Protein AF-0000000070043597 (afdb_homodimer)

pLDDT: mean 86.68, std 11.6, range [52.0, 98.06]

InterPro domains:
  IPR029060 PIN-like domain superfamily [SSF88723] (3-121)
  IPR041120 VapC9 PIN-like domain [PF18477] (4-112)

Secondary structure (DSSP, 8-state):
-EEEEE-HHHHHHHHHS--TTGGG---B---EEEEEEHHHHHHHHHHTT-TTTHHHHHHHHHHTTTSEEE---SS-HHHHHHHHHHHS--EEE---HHHHHHHHHTT-EEEEEETTEEEEE-/-EEEEE-HHHHHHHHHS--TTGGG---B---EEEEEEHHHHHHHHHHTT-TTTHHHHHHHHHHTTTSEEE---SS-HHHHHHHHHHHS--EEE---HHHHHHHHHTT-EEEEEETTEEEEE-

Radius of gyration: 20.51 Å; Cα contacts (8 Å, |Δi|>4): 438; chains: 2; bounding box: 33×65×44 Å

Solvent-accessible surface area (backbone atoms only — not comparable to full-atom values): 12866 Å² total; per-residue (Å²): 107,47,64,26,42,38,37,59,67,35,44,40,47,63,51,73,45,78,52,79,34,72,90,58,54,54,29,39,42,32,56,68,40,69,26,37,30,45,27,34,53,52,48,44,59,60,42,43,73,37,79,92,39,24,66,57,37,52,46,22,52,64,65,48,63,82,44,52,71,40,93,44,66,70,86,49,52,70,60,44,48,50,54,51,38,68,77,35,60,44,36,35,28,44,76,49,66,70,58,46,52,54,39,47,74,55,68,22,43,33,27,35,76,55,94,49,21,70,36,36,52,84,109,46,63,28,43,37,38,57,69,35,44,39,47,62,51,71,44,79,53,78,34,72,89,58,54,54,30,39,44,31,55,68,39,68,28,37,33,44,28,34,53,52,48,44,58,59,43,43,72,37,78,94,40,22,66,55,36,52,45,22,53,62,66,48,63,83,44,52,70,39,93,45,66,69,90,49,53,70,60,45,51,49,55,51,38,68,78,36,60,44,36,36,28,45,76,48,66,70,60,46,52,54,39,47,72,55,69,21,43,36,28,34,76,54,94,48,21,69,35,35,53,86

Sequence (244 aa):
MVEVLCDTNFLIHLATRRIKNINNLDVEIGPITFVVPQVVKNELSKLANNPEKKQDVQSTLNYIKNFKTIPILGTFADKELLDYVSSNRVIVATMDKELKKQIKENGSSVMSFSNDKIVLESMVEVLCDTNFLIHLATRRIKNINNLDVEIGPITFVVPQVVKNELSKLANNPEKKQDVQSTLNYIKNFKTIPILGTFADKELLDYVSSNRVIVATMDKELKKQIKENGSSVMSFSNDKIVLES

Nearest PDB structures (foldseek):
  7mqa-assembly1_SL  TM=8.504E-01  e=4.702E-04  Homo sapiens
  5oql-assembly1_P  TM=7.830E-01  e=1.766E-04  Thermochaetoides thermophila DSM 1495
  7mq9-assembly1_SL  TM=8.440E-01  e=4.617E-03  Homo sapiens
  6zqg-assembly1_UX  TM=7.939E-01  e=1.596E-02  Saccharomyces cerevisiae S288C
  6zqe-assembly1_UX  TM=7.587E-01  e=1.312E-02  Saccharomyces cerevisiae S288C

Foldseek 3Di:
DADDDDDDVRVVCVVPDDDPCPVPPPPDDPDDADAAEPLRVVVLVVCCPPPVCVVVSVVVCVVCVPHHYDDQDDNDPLVSVLVVLLVDAEEAEDPDPVSQVSSVVSVHWYWYDDPNDIDIDD/DADDDDDDVRVVCVVPDDDPCPVPPPPDDPDDADAAEPLRVVVLVVCCPPPVCVVVSVVVCVVCVPHHYDDQDDNDPLVSVLVVLLVDAEEAEDPDPVSQVSSVVSVHWYWYDDPNDIDIDD

Organism: NCBI:txid859350

Structure (mmCIF, N/CA/C/O backbone):
data_AF-0000000070043597-model_v1
#
loop_
_entity.id
_entity.type
_entity.pdbx_description
1 polymer 'VapC9 PIN-like domain-containing protein'
#
loop_
_atom_site.group_PDB
_atom_site.id
_atom_site.type_symbol
_atom_site.label_atom_id
_atom_site.label_alt_id
_atom_site.label_comp_id
_atom_site.label_asym_id
_atom_site.label_entity_id
_atom_site.label_seq_id
_atom_site.pdbx_PDB_ins_code
_atom_site.Cartn_x
_atom_site.Cartn_y
_atom_site.Cartn_z
_atom_site.occupancy
_atom_site.B_iso_or_equiv
_atom_site.auth_seq_id
_atom_site.auth_comp_id
_atom_site.auth_asym_id
_atom_site.auth_a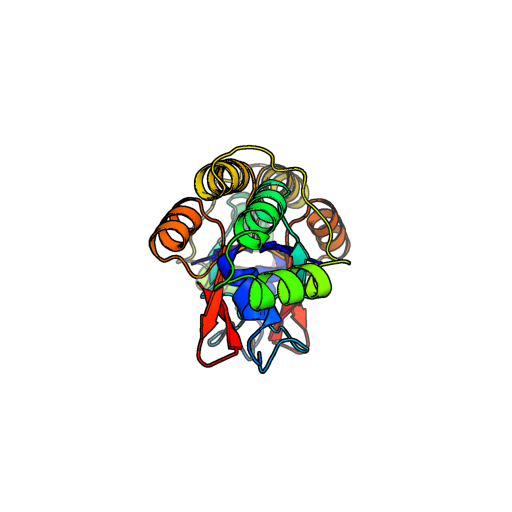tom_id
_atom_site.pdbx_PDB_model_num
ATOM 1 N N . MET A 1 1 ? 6.977 6.148 -6.258 1 56.88 1 MET A N 1
ATOM 2 C CA . MET A 1 1 ? 6.684 6.695 -4.938 1 56.88 1 MET A CA 1
ATOM 3 C C . MET A 1 1 ? 5.18 6.73 -4.684 1 56.88 1 MET A C 1
ATOM 5 O O . MET A 1 1 ? 4.398 6.98 -5.602 1 56.88 1 MET A O 1
ATOM 9 N N . VAL A 1 2 ? 4.746 6.23 -3.488 1 67.25 2 VAL A N 1
ATOM 10 C CA . VAL A 1 2 ? 3.334 6.195 -3.129 1 67.25 2 VAL A CA 1
ATOM 11 C C . VAL A 1 2 ? 2.963 7.465 -2.369 1 67.25 2 VAL A C 1
ATOM 13 O O . VAL A 1 2 ? 3.668 7.871 -1.443 1 67.25 2 VAL A O 1
ATOM 16 N N . GLU A 1 3 ? 1.93 8.188 -2.881 1 79.81 3 GLU A N 1
ATOM 17 C CA . GLU A 1 3 ? 1.456 9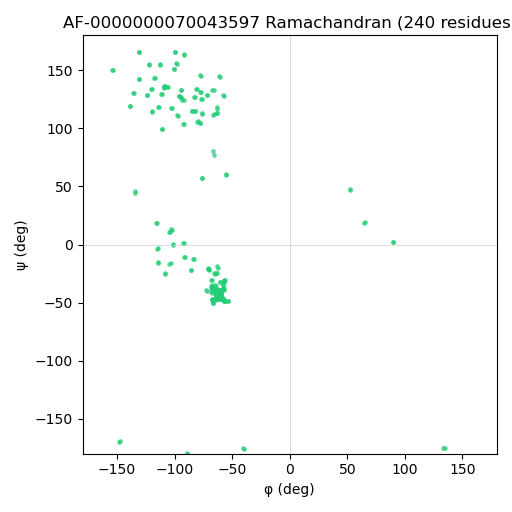.414 -2.236 1 79.81 3 GLU A CA 1
ATOM 18 C C . GLU A 1 3 ? 0.509 9.094 -1.082 1 79.81 3 GLU A C 1
ATOM 20 O O . GLU A 1 3 ? -0.371 8.242 -1.21 1 79.81 3 GLU A O 1
ATOM 25 N N . VAL A 1 4 ? 0.763 9.758 0.008 1 88.06 4 VAL A N 1
ATOM 26 C CA . VAL A 1 4 ? -0.067 9.609 1.198 1 88.06 4 VAL A CA 1
ATOM 27 C C . VAL A 1 4 ? -0.81 10.914 1.48 1 88.06 4 VAL A C 1
ATOM 29 O O . VAL A 1 4 ? -0.187 11.945 1.732 1 88.06 4 VAL A O 1
ATOM 32 N N . LEU A 1 5 ? -2.162 10.859 1.443 1 93.94 5 LEU A N 1
ATOM 33 C CA . LEU A 1 5 ? -2.973 12.039 1.743 1 93.94 5 LEU A CA 1
ATOM 34 C C . LEU A 1 5 ? -3.025 12.289 3.246 1 93.94 5 LEU A C 1
ATOM 36 O O . LEU A 1 5 ? -3.443 11.422 4.012 1 93.94 5 LEU A O 1
ATOM 40 N N . CYS A 1 6 ? -2.654 13.469 3.59 1 96.31 6 CYS A N 1
ATOM 41 C CA . CYS A 1 6 ? -2.547 13.766 5.016 1 96.31 6 CYS A CA 1
ATOM 42 C C . CYS A 1 6 ? -3.699 14.648 5.473 1 96.31 6 CYS A C 1
ATOM 44 O O . CYS A 1 6 ? -4.059 15.617 4.793 1 96.31 6 CYS A O 1
ATOM 46 N N . ASP A 1 7 ? -4.262 14.336 6.555 1 96.5 7 ASP A N 1
ATOM 47 C CA . ASP A 1 7 ? -5.227 15.266 7.129 1 96.5 7 ASP A CA 1
ATOM 48 C C . ASP A 1 7 ? -4.539 16.266 8.055 1 96.5 7 ASP A C 1
ATOM 50 O O . ASP A 1 7 ? -3.316 16.25 8.195 1 96.5 7 ASP A O 1
ATOM 54 N N . THR A 1 8 ? -5.371 17.141 8.609 1 96.5 8 THR A N 1
ATOM 55 C CA . THR A 1 8 ? -4.828 18.297 9.328 1 96.5 8 THR A CA 1
ATOM 56 C C . THR A 1 8 ? -4.09 17.844 10.586 1 96.5 8 THR A C 1
ATOM 58 O O . THR A 1 8 ? -2.906 18.141 10.758 1 96.5 8 THR A O 1
ATOM 61 N N . ASN A 1 9 ? -4.723 17.016 11.398 1 95.38 9 ASN A N 1
ATOM 62 C CA . ASN A 1 9 ? -4.148 16.625 12.68 1 95.38 9 ASN A CA 1
ATOM 63 C C . ASN A 1 9 ? -2.908 15.758 12.5 1 95.38 9 ASN A C 1
ATOM 65 O O . ASN A 1 9 ? -1.966 15.844 13.289 1 95.38 9 ASN A O 1
ATOM 69 N N . PHE A 1 10 ? -2.979 14.945 11.516 1 97.06 10 PHE A N 1
ATOM 70 C CA . PHE A 1 10 ? -1.803 14.141 11.211 1 97.06 10 PHE A CA 1
ATOM 71 C C . PHE A 1 10 ? -0.591 15.023 10.945 1 97.06 10 PHE A C 1
ATOM 73 O O . PHE A 1 10 ? 0.489 14.789 11.492 1 97.06 10 PHE A O 1
ATOM 80 N N . LEU A 1 11 ? -0.75 16.062 10.109 1 97.5 11 LEU A N 1
ATOM 81 C CA . LEU A 1 11 ? 0.339 16.969 9.742 1 97.5 11 LEU A CA 1
ATOM 82 C C . LEU A 1 11 ? 0.856 17.719 10.953 1 97.5 11 LEU A C 1
ATOM 84 O O . LEU A 1 11 ? 2.064 17.922 11.102 1 97.5 11 LEU A O 1
ATOM 88 N N . ILE A 1 12 ? -0.036 18.172 11.773 1 97.38 12 ILE A N 1
ATOM 89 C CA . ILE A 1 12 ? 0.365 18.891 12.984 1 97.38 12 ILE A CA 1
ATOM 90 C C . ILE A 1 12 ? 1.216 17.969 13.867 1 97.38 12 ILE A C 1
ATOM 92 O O . ILE A 1 12 ? 2.27 18.375 14.359 1 97.38 12 ILE A O 1
ATOM 96 N N . HIS A 1 13 ? 0.796 16.734 14.008 1 96.94 13 HIS A N 1
ATOM 97 C CA . HIS A 1 13 ? 1.547 15.758 14.797 1 96.94 13 HIS A CA 1
ATOM 98 C C . HIS A 1 13 ? 2.912 15.484 14.18 1 96.94 13 HIS A C 1
ATOM 100 O O . HIS A 1 13 ? 3.924 15.453 14.883 1 96.94 13 HIS A O 1
ATOM 106 N N . LEU A 1 14 ? 2.869 15.289 12.898 1 95 14 LEU A N 1
ATOM 107 C CA . LEU A 1 14 ? 4.09 15.023 12.148 1 95 14 LEU A CA 1
ATOM 108 C C . LEU A 1 14 ? 5.102 16.156 12.328 1 95 14 LEU A C 1
ATOM 110 O O . LEU A 1 14 ? 6.301 15.898 12.469 1 95 14 LEU A O 1
ATOM 114 N N . ALA A 1 15 ? 4.621 17.406 12.391 1 95.94 15 ALA A N 1
ATOM 115 C CA . ALA A 1 15 ? 5.477 18.578 12.414 1 95.94 15 ALA A CA 1
ATOM 116 C C . ALA A 1 15 ? 5.934 18.906 13.836 1 95.94 15 ALA A C 1
ATOM 118 O O . ALA A 1 15 ? 6.93 19.594 14.031 1 95.94 15 ALA A O 1
ATOM 119 N N . THR A 1 16 ? 5.191 18.422 14.812 1 96.31 16 THR A N 1
ATOM 120 C CA . THR A 1 16 ? 5.43 18.938 16.156 1 96.31 16 THR A CA 1
ATOM 121 C C . THR A 1 16 ? 5.961 17.844 17.062 1 96.31 16 THR A C 1
ATOM 123 O O . THR A 1 16 ? 6.457 18.125 18.156 1 96.31 16 THR A O 1
ATOM 126 N N . ARG A 1 17 ? 5.832 16.672 16.641 1 93.88 17 ARG A N 1
ATOM 127 C CA . ARG A 1 17 ? 6.281 15.562 17.484 1 93.88 17 ARG A CA 1
ATOM 128 C C . ARG A 1 17 ? 7.48 14.859 16.859 1 93.88 17 ARG A C 1
ATOM 130 O O . ARG A 1 17 ? 7.719 14.969 15.656 1 93.88 17 ARG A O 1
ATOM 137 N N . ARG A 1 18 ? 8.297 14.211 17.734 1 90.12 18 ARG A N 1
ATOM 138 C CA . ARG A 1 18 ? 9.414 13.398 17.281 1 90.12 18 ARG A CA 1
ATOM 139 C C . ARG A 1 18 ? 8.93 12.055 16.75 1 90.12 18 ARG A C 1
ATOM 141 O O . ARG A 1 18 ? 8.359 11.25 17.484 1 90.12 18 ARG A O 1
ATOM 148 N N . ILE A 1 19 ? 9.078 11.859 15.453 1 90.12 19 ILE A N 1
ATOM 149 C CA . ILE A 1 19 ? 8.703 10.609 14.805 1 90.12 19 ILE A CA 1
ATOM 150 C C . ILE A 1 19 ? 9.953 9.773 14.539 1 90.12 19 ILE A C 1
ATOM 152 O O . ILE A 1 19 ? 10.828 10.188 13.773 1 90.12 19 ILE A O 1
ATOM 156 N N . LYS A 1 20 ? 10.102 8.547 15.133 1 85.38 20 LYS A N 1
ATOM 157 C CA . LYS A 1 20 ? 11.305 7.723 15.203 1 85.38 20 LYS A CA 1
ATOM 158 C C . LYS A 1 20 ? 11.695 7.191 13.828 1 85.38 20 LYS A C 1
ATOM 160 O O . LYS A 1 20 ? 12.875 7.02 13.531 1 85.38 20 LYS A O 1
ATOM 165 N N . ASN A 1 21 ? 10.727 6.984 12.984 1 81.69 21 ASN A N 1
ATOM 166 C CA . ASN A 1 21 ? 11.047 6.312 11.727 1 81.69 21 ASN A CA 1
ATOM 167 C C . ASN A 1 21 ? 10.805 7.227 10.531 1 81.69 21 ASN A C 1
ATOM 169 O O . ASN A 1 21 ? 10.562 6.746 9.422 1 81.69 21 ASN A O 1
ATOM 173 N N . ILE A 1 22 ? 10.727 8.539 10.75 1 81.19 22 ILE A N 1
ATOM 174 C CA . ILE A 1 22 ? 10.406 9.5 9.695 1 81.19 22 ILE A CA 1
ATOM 175 C C . ILE A 1 22 ? 11.406 9.352 8.555 1 81.19 22 ILE A C 1
ATOM 177 O O . ILE A 1 22 ? 11.062 9.555 7.387 1 81.19 22 ILE A O 1
ATOM 181 N N . ASN A 1 23 ? 12.602 8.969 8.82 1 76.31 23 ASN A N 1
ATOM 182 C CA . ASN A 1 23 ? 13.641 8.883 7.805 1 76.31 23 ASN A CA 1
ATOM 183 C C . ASN A 1 23 ? 13.695 7.488 7.176 1 76.31 23 ASN A C 1
ATOM 185 O O . ASN A 1 23 ? 14.438 7.266 6.219 1 76.31 23 ASN A O 1
ATOM 189 N N . ASN A 1 24 ? 13.047 6.531 7.684 1 70.25 24 ASN A N 1
ATOM 190 C CA . ASN A 1 24 ? 13.016 5.156 7.191 1 70.25 24 ASN A CA 1
ATOM 191 C C . ASN A 1 24 ? 11.586 4.605 7.156 1 70.25 24 ASN A C 1
ATOM 193 O O . ASN A 1 24 ? 11.289 3.602 7.801 1 70.25 24 ASN A O 1
ATOM 197 N N . LEU A 1 25 ? 10.805 5.461 6.633 1 61.69 25 LEU A N 1
ATOM 198 C CA . LEU A 1 25 ? 9.391 5.098 6.637 1 61.69 25 LEU A CA 1
ATOM 199 C C . LEU A 1 25 ? 9.18 3.742 5.973 1 61.69 25 LEU A C 1
ATOM 201 O O . LEU A 1 25 ? 9.195 3.637 4.746 1 61.69 25 LEU A O 1
ATOM 205 N N . ASP A 1 26 ? 9.789 2.754 6.531 1 54.91 26 ASP A N 1
ATOM 206 C CA . ASP A 1 26 ? 9.367 1.414 6.133 1 54.91 26 ASP A CA 1
ATOM 207 C C . ASP A 1 26 ? 7.93 1.145 6.566 1 54.91 26 ASP A C 1
ATOM 209 O O . ASP A 1 26 ? 7.605 1.229 7.754 1 54.91 26 ASP A O 1
ATOM 213 N N . VAL A 1 27 ? 6.934 1.7 5.828 1 52.09 27 VAL A N 1
ATOM 214 C CA . VAL A 1 27 ? 5.543 1.461 6.203 1 52.09 27 VAL A CA 1
ATOM 215 C C . VAL A 1 27 ? 5.227 -0.028 6.082 1 52.09 27 VAL A C 1
ATOM 217 O O . VAL A 1 27 ? 5.703 -0.699 5.164 1 52.09 27 VAL A O 1
ATOM 220 N N . GLU A 1 28 ? 4.992 -0.613 7.168 1 53.38 28 GLU A N 1
ATOM 221 C CA . GLU A 1 28 ? 4.543 -2.002 7.191 1 53.38 28 GLU A CA 1
ATOM 222 C C . GLU A 1 28 ? 3.152 -2.141 6.574 1 53.38 28 GLU A C 1
ATOM 224 O O . GLU A 1 28 ? 2.289 -1.283 6.777 1 53.38 28 GLU A O 1
ATOM 229 N N . ILE A 1 29 ? 3.01 -2.74 5.492 1 55.56 29 ILE A N 1
ATOM 230 C CA . ILE A 1 29 ? 1.708 -3.107 4.945 1 55.56 29 ILE A CA 1
ATOM 231 C C . ILE A 1 29 ? 1.021 -4.105 5.879 1 55.56 29 ILE A C 1
ATOM 233 O O . ILE A 1 29 ? 1.687 -4.91 6.535 1 55.56 29 ILE A O 1
ATOM 237 N N . GLY A 1 30 ? -0.121 -3.658 6.371 1 57.5 30 GLY A N 1
ATOM 238 C CA . GLY A 1 30 ? -0.886 -4.637 7.125 1 57.5 30 GLY A CA 1
ATOM 239 C C . GLY A 1 30 ? -0.881 -6.016 6.488 1 57.5 30 GLY A C 1
ATOM 240 O O . GLY A 1 30 ? -0.079 -6.289 5.594 1 57.5 30 GLY A O 1
ATOM 241 N N . PRO A 1 31 ? -1.617 -6.965 7.023 1 63.25 31 PRO A N 1
ATOM 242 C CA . PRO A 1 31 ? -1.687 -8.328 6.484 1 63.25 31 PRO A CA 1
ATOM 243 C C . PRO A 1 31 ? -2.15 -8.359 5.031 1 63.25 31 PRO A C 1
ATOM 245 O O . PRO A 1 31 ? -3.043 -7.605 4.645 1 63.25 31 PRO A O 1
ATOM 248 N N . ILE A 1 32 ? -1.418 -9 4.277 1 73.75 32 ILE A N 1
ATOM 249 C CA . ILE A 1 32 ? -1.778 -9.156 2.871 1 73.75 32 ILE A CA 1
ATOM 250 C C . ILE A 1 32 ? -2.404 -10.531 2.646 1 73.75 32 ILE A C 1
ATOM 252 O O . ILE A 1 32 ? -2.186 -11.453 3.436 1 73.75 32 ILE A O 1
ATOM 256 N N . THR A 1 33 ? -3.277 -10.641 1.674 1 83.38 33 THR A N 1
ATOM 257 C CA . THR A 1 33 ? -3.781 -11.922 1.175 1 83.38 33 THR A CA 1
ATOM 258 C C . THR A 1 33 ? -3.533 -12.047 -0.325 1 83.38 33 THR A C 1
ATOM 260 O O . THR A 1 33 ? -3.822 -11.125 -1.089 1 83.38 33 THR A O 1
ATOM 263 N N . PHE A 1 34 ? -2.943 -13.164 -0.582 1 91.5 34 PHE A N 1
ATOM 264 C CA . PHE A 1 34 ? -2.762 -13.438 -2.002 1 91.5 34 PHE A CA 1
ATOM 265 C C . PHE A 1 34 ? -4.066 -13.914 -2.633 1 91.5 34 PHE A C 1
ATOM 267 O O . PHE A 1 34 ? -4.758 -14.766 -2.07 1 91.5 34 PHE A O 1
ATOM 274 N N . VAL A 1 35 ? -4.383 -13.273 -3.781 1 94.44 35 VAL A N 1
ATOM 275 C CA . VAL A 1 35 ? -5.566 -13.695 -4.523 1 94.44 35 VAL A CA 1
ATOM 276 C C . VAL A 1 35 ? -5.168 -14.086 -5.945 1 94.44 35 VAL A C 1
ATOM 278 O O . VAL A 1 35 ? -4.145 -13.625 -6.461 1 94.44 35 VAL A O 1
ATOM 281 N N . VAL A 1 36 ? -6.02 -14.961 -6.562 1 97.06 36 VAL A N 1
ATOM 282 C CA . VAL A 1 36 ? -5.656 -15.547 -7.852 1 97.06 36 VAL A CA 1
ATOM 283 C C . VAL A 1 36 ? -6.699 -15.164 -8.898 1 97.06 36 VAL A C 1
ATOM 285 O O . VAL A 1 36 ? -7.859 -15.578 -8.812 1 97.06 36 VAL A O 1
ATOM 288 N N . PRO A 1 37 ? -6.324 -14.367 -9.953 1 96 37 PRO A N 1
ATOM 289 C CA . PRO A 1 37 ? -7.246 -14.133 -11.062 1 96 37 PRO A CA 1
ATOM 290 C C . PRO A 1 37 ? -7.629 -15.422 -11.789 1 96 37 PRO A C 1
ATOM 292 O O . PRO A 1 37 ? -6.793 -16.312 -11.945 1 96 37 PRO A O 1
ATOM 295 N N . GLN A 1 38 ? -8.828 -15.539 -12.258 1 96.06 38 GLN A N 1
ATOM 296 C CA . GLN A 1 38 ? -9.289 -16.734 -12.969 1 96.06 38 GLN A CA 1
ATOM 297 C C . GLN A 1 38 ? -8.414 -17.016 -14.188 1 96.06 38 GLN A C 1
ATOM 299 O O . GLN A 1 38 ? -8.148 -18.172 -14.508 1 96.06 38 GLN A O 1
ATOM 304 N N . VAL A 1 39 ? -8 -16.016 -14.875 1 95.12 39 VAL A N 1
ATOM 305 C CA . VAL A 1 39 ? -7.172 -16.188 -16.062 1 95.12 39 VAL A CA 1
ATOM 306 C C . VAL A 1 39 ? -5.867 -16.875 -15.695 1 95.12 39 VAL A C 1
ATOM 308 O O . VAL A 1 39 ? -5.312 -17.641 -16.484 1 95.12 39 VAL A O 1
ATOM 311 N N . VAL A 1 40 ? -5.391 -16.609 -14.477 1 96.06 40 VAL A N 1
ATOM 312 C CA . VAL A 1 40 ? -4.152 -17.219 -14 1 96.06 40 VAL A CA 1
ATOM 313 C C . VAL A 1 40 ? -4.383 -18.703 -13.711 1 96.06 40 VAL A C 1
ATOM 315 O O . VAL A 1 40 ? -3.545 -19.531 -14.039 1 96.06 40 VAL A O 1
ATOM 318 N N . LYS A 1 41 ? -5.457 -19.062 -13.172 1 95.19 41 LYS A N 1
ATOM 319 C CA . LYS A 1 41 ? -5.809 -20.453 -12.953 1 95.19 41 LYS A CA 1
ATOM 320 C C . LYS A 1 41 ? -5.898 -21.219 -14.273 1 95.19 41 LYS A C 1
ATOM 322 O O . LYS A 1 41 ? -5.418 -22.359 -14.375 1 95.19 41 LYS A O 1
ATOM 327 N N . ASN A 1 42 ? -6.539 -20.547 -15.188 1 94.44 42 ASN A N 1
ATOM 328 C CA . ASN A 1 42 ? -6.645 -21.172 -16.5 1 94.44 42 ASN A CA 1
ATOM 329 C C . ASN A 1 42 ? -5.27 -21.438 -17.109 1 94.44 42 ASN A C 1
ATOM 331 O O . ASN A 1 42 ? -5.043 -22.484 -17.719 1 94.44 42 ASN A O 1
ATOM 335 N N . GLU A 1 43 ? -4.426 -20.484 -16.953 1 94.31 43 GLU A N 1
ATOM 336 C CA . GLU A 1 43 ? -3.064 -20.625 -17.453 1 94.31 43 GLU A CA 1
ATOM 337 C C . GLU A 1 43 ? -2.344 -21.797 -16.781 1 94.31 43 GLU A C 1
ATOM 339 O O . GLU A 1 43 ? -1.68 -22.578 -17.469 1 94.31 43 GLU A O 1
ATOM 344 N N . LEU A 1 44 ? -2.457 -21.891 -15.547 1 95.12 44 LEU A N 1
ATOM 345 C CA . LEU A 1 44 ? -1.835 -22.984 -14.805 1 95.12 44 LEU A CA 1
ATOM 346 C C . LEU A 1 44 ? -2.363 -24.344 -15.273 1 95.12 44 LEU A C 1
ATOM 348 O O . LEU A 1 44 ? -1.592 -25.281 -15.461 1 95.12 44 LEU A O 1
ATOM 352 N N . SER A 1 45 ? -3.645 -24.359 -15.508 1 93.62 45 SER A N 1
ATOM 353 C CA . SER A 1 45 ? -4.258 -25.609 -15.953 1 93.62 45 SER A CA 1
ATOM 354 C C . SER A 1 45 ? -3.709 -26.047 -17.312 1 93.62 45 SER A C 1
ATOM 356 O O . SER A 1 45 ? -3.48 -27.234 -17.547 1 93.62 45 SER A O 1
ATOM 358 N N . LYS A 1 46 ? -3.508 -25.062 -18.141 1 93.44 46 LYS A N 1
ATOM 359 C CA . LYS A 1 46 ? -2.939 -25.359 -19.453 1 93.44 46 LYS A CA 1
ATOM 360 C C . LYS A 1 46 ? -1.493 -25.844 -19.344 1 93.44 46 LYS A C 1
ATOM 362 O O . LYS A 1 46 ? -1.063 -26.734 -20.062 1 93.44 46 LYS A O 1
ATOM 367 N N . LEU A 1 47 ? -0.761 -25.25 -18.422 1 93.94 47 LEU A N 1
ATOM 368 C CA . LEU A 1 47 ? 0.649 -25.578 -18.234 1 93.94 47 LEU A CA 1
ATOM 369 C C . LEU A 1 47 ? 0.813 -26.969 -17.625 1 93.94 47 LEU A C 1
ATOM 371 O O . LEU A 1 47 ? 1.887 -27.562 -17.734 1 93.94 47 LEU A O 1
ATOM 375 N N . ALA A 1 48 ? -0.22 -27.406 -17.016 1 91.62 48 ALA A N 1
ATOM 376 C CA . ALA A 1 48 ? -0.181 -28.719 -16.375 1 91.62 48 ALA A CA 1
ATOM 377 C C . ALA A 1 48 ? 0.053 -29.812 -17.406 1 91.62 48 ALA A C 1
ATOM 379 O O . ALA A 1 48 ? 0.512 -30.906 -17.062 1 91.62 48 ALA A O 1
ATOM 380 N N . ASN A 1 49 ? -0.227 -29.484 -18.609 1 92.06 49 ASN A N 1
ATOM 381 C CA . ASN A 1 49 ? -0.066 -30.469 -19.688 1 92.06 49 ASN A CA 1
ATOM 382 C C . ASN A 1 49 ? 1.378 -30.531 -20.188 1 92.06 49 ASN A C 1
ATOM 384 O O . ASN A 1 49 ? 1.735 -31.406 -20.969 1 92.06 49 ASN A O 1
ATOM 388 N N . ASN A 1 50 ? 2.141 -29.594 -19.797 1 93 50 ASN A N 1
ATOM 389 C CA . ASN A 1 50 ? 3.566 -29.625 -20.094 1 93 50 ASN A CA 1
ATOM 390 C C . ASN A 1 50 ? 4.336 -30.484 -19.109 1 93 50 ASN A C 1
ATOM 392 O O . ASN A 1 50 ? 4.434 -30.141 -17.922 1 93 50 ASN A O 1
ATOM 396 N N . PRO A 1 51 ? 4.914 -31.562 -19.562 1 92.12 51 PRO A N 1
ATOM 397 C CA . PRO A 1 51 ? 5.594 -32.5 -18.672 1 92.12 51 PRO A CA 1
ATOM 398 C C . PRO A 1 51 ? 6.715 -31.844 -17.875 1 92.12 51 PRO A C 1
ATOM 400 O O . PRO A 1 51 ? 6.926 -32.188 -16.703 1 92.12 51 PRO A O 1
ATOM 403 N N . GLU A 1 52 ? 7.41 -30.875 -18.438 1 93.62 52 GLU A N 1
ATOM 404 C CA . GLU A 1 52 ? 8.547 -30.234 -17.781 1 93.62 52 GLU A CA 1
ATOM 405 C C . GLU A 1 52 ? 8.102 -29.359 -16.625 1 93.62 52 GLU A C 1
ATOM 407 O O . GLU A 1 52 ? 8.875 -29.094 -15.703 1 93.62 52 GLU A O 1
ATOM 412 N N . LYS A 1 53 ? 6.816 -29 -16.688 1 93.88 53 LYS A N 1
ATOM 413 C CA . LYS A 1 53 ? 6.324 -28.062 -15.688 1 93.88 53 LYS A CA 1
ATOM 414 C C . LYS A 1 53 ? 5.27 -28.719 -14.797 1 93.88 53 LYS A C 1
ATOM 416 O O . LYS A 1 53 ? 4.789 -28.109 -13.844 1 93.88 53 LYS A O 1
ATOM 421 N N . LYS A 1 54 ? 4.957 -29.844 -15.07 1 95 54 LYS A N 1
ATOM 422 C CA . LYS A 1 54 ? 3.818 -30.531 -14.469 1 95 54 LYS A CA 1
ATOM 423 C C . LYS A 1 54 ? 3.924 -30.547 -12.945 1 95 54 LYS A C 1
ATOM 425 O O . LYS A 1 54 ? 2.969 -30.188 -12.25 1 95 54 LYS A O 1
ATOM 430 N N . GLN A 1 55 ? 5.047 -30.922 -12.43 1 95.94 55 GLN A N 1
ATOM 431 C CA . GLN A 1 55 ? 5.227 -31.016 -10.984 1 95.94 55 GLN A CA 1
ATOM 432 C C . GLN A 1 55 ? 5.074 -29.656 -10.32 1 95.94 55 GLN A C 1
ATOM 434 O O . GLN A 1 55 ? 4.387 -29.516 -9.305 1 95.94 55 GLN A O 1
ATOM 439 N N . ASP A 1 56 ? 5.691 -28.672 -10.906 1 96.62 56 ASP A N 1
ATOM 440 C CA . ASP A 1 56 ? 5.609 -27.312 -10.367 1 96.62 56 ASP A CA 1
ATOM 441 C C . ASP A 1 56 ? 4.168 -26.812 -10.375 1 96.62 56 ASP A C 1
ATOM 443 O O . ASP A 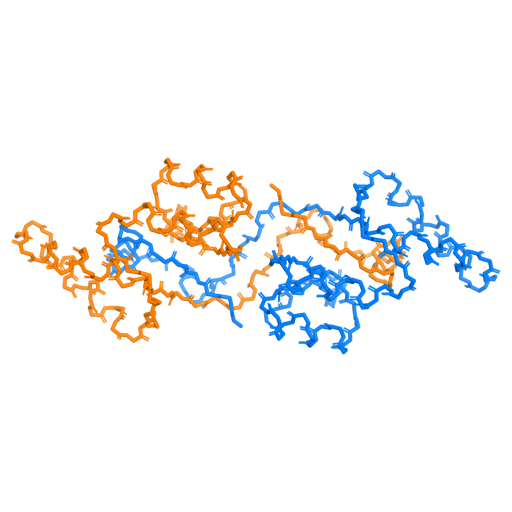1 56 ? 3.713 -26.219 -9.398 1 96.62 56 ASP A O 1
ATOM 447 N N . VAL A 1 57 ? 3.473 -27.094 -11.453 1 97.06 57 VAL A N 1
ATOM 448 C CA . VAL A 1 57 ? 2.1 -26.625 -11.609 1 97.06 57 VAL A CA 1
ATOM 449 C C . VAL A 1 57 ? 1.192 -27.328 -10.609 1 97.06 57 VAL A C 1
ATOM 451 O O . VAL A 1 57 ? 0.339 -26.703 -9.984 1 97.06 57 VAL A O 1
ATOM 454 N N . GLN A 1 58 ? 1.424 -28.609 -10.445 1 96.38 58 GLN A N 1
ATOM 455 C CA . GLN A 1 58 ? 0.625 -29.359 -9.484 1 96.38 58 GLN A CA 1
ATOM 456 C C . GLN A 1 58 ? 0.864 -28.859 -8.062 1 96.38 58 GLN A C 1
ATOM 458 O O . GLN A 1 58 ? -0.082 -28.703 -7.289 1 96.38 58 GLN A O 1
ATOM 463 N N . SER A 1 59 ? 2.117 -28.641 -7.734 1 97.31 59 SER A N 1
ATOM 464 C CA . SER A 1 59 ? 2.453 -28.078 -6.43 1 97.31 59 SER A CA 1
ATOM 465 C C . SER A 1 59 ? 1.792 -26.719 -6.223 1 97.31 59 SER A C 1
ATOM 467 O O . SER A 1 59 ? 1.285 -26.422 -5.141 1 97.31 59 SER A O 1
ATOM 469 N N . THR A 1 60 ? 1.786 -25.984 -7.297 1 98.06 60 THR A N 1
ATOM 470 C CA . THR A 1 60 ? 1.202 -24.641 -7.246 1 98.06 60 THR A CA 1
ATOM 471 C C . THR A 1 60 ? -0.307 -24.719 -7.035 1 98.06 60 THR A C 1
ATOM 473 O O . THR A 1 60 ? -0.852 -24.047 -6.164 1 98.06 60 THR A O 1
ATOM 476 N N . LEU A 1 61 ? -0.925 -25.547 -7.793 1 96.81 61 LEU A N 1
ATOM 477 C CA . LEU A 1 61 ? -2.371 -25.703 -7.68 1 96.81 61 LEU A CA 1
ATOM 478 C C . LEU A 1 61 ? -2.762 -26.156 -6.277 1 96.81 61 LEU A C 1
ATOM 480 O O . LEU A 1 61 ? -3.758 -25.688 -5.723 1 96.81 61 LEU A O 1
ATOM 484 N N . ASN A 1 62 ? -1.974 -27.031 -5.715 1 96.62 62 ASN A N 1
ATOM 485 C CA . ASN A 1 62 ? -2.211 -27.484 -4.348 1 96.62 62 ASN A CA 1
ATOM 486 C C . ASN A 1 62 ? -2 -26.344 -3.34 1 96.62 62 ASN A C 1
ATOM 488 O O . ASN A 1 62 ? -2.779 -26.203 -2.398 1 96.62 62 ASN A O 1
ATOM 492 N N . TYR A 1 63 ? -1.037 -25.578 -3.582 1 96.56 63 TYR A N 1
ATOM 493 C CA . TYR A 1 63 ? -0.675 -24.5 -2.68 1 96.56 63 TYR A CA 1
ATOM 494 C C . TYR A 1 63 ? -1.76 -23.422 -2.65 1 96.56 63 TYR A C 1
ATOM 496 O O . TYR A 1 63 ? -2.064 -22.875 -1.591 1 96.56 63 TYR A O 1
ATOM 504 N N . ILE A 1 64 ? -2.424 -23.172 -3.783 1 96.88 64 ILE A N 1
ATOM 505 C CA . ILE A 1 64 ? -3.332 -22.031 -3.883 1 96.88 64 ILE A CA 1
ATOM 506 C C . ILE A 1 64 ? -4.777 -22.516 -3.795 1 96.88 64 ILE A C 1
ATOM 508 O O . ILE A 1 64 ? -5.711 -21.766 -4.098 1 96.88 64 ILE A O 1
ATOM 512 N N . LYS A 1 65 ? -4.914 -23.656 -3.42 1 95.56 65 LYS A N 1
ATOM 513 C CA . LYS A 1 65 ? -6.238 -24.281 -3.42 1 95.56 65 LYS A CA 1
ATOM 514 C C . LYS A 1 65 ? -7.223 -23.469 -2.582 1 95.56 65 LYS A C 1
ATOM 516 O O . LYS A 1 65 ? -8.406 -23.391 -2.91 1 95.56 65 LYS A O 1
ATOM 521 N N . ASN A 1 66 ? -6.746 -22.812 -1.547 1 95.38 66 ASN A N 1
ATOM 522 C CA . ASN A 1 66 ? -7.625 -22.078 -0.647 1 95.38 66 ASN A CA 1
ATOM 523 C C . ASN A 1 66 ? -7.523 -20.578 -0.877 1 95.38 66 ASN A C 1
ATOM 525 O O . ASN A 1 66 ? -8.086 -19.781 -0.112 1 95.38 66 ASN A O 1
ATOM 529 N N . PHE A 1 67 ? -6.895 -20.188 -1.899 1 95.44 67 PHE A N 1
ATOM 530 C CA . PHE A 1 67 ? -6.82 -18.766 -2.219 1 95.44 67 PHE A CA 1
ATOM 531 C C . PHE A 1 67 ? -8.125 -18.281 -2.832 1 95.44 67 PHE A C 1
ATOM 533 O O . PHE A 1 67 ? -8.773 -19.016 -3.596 1 95.44 67 PHE A O 1
ATOM 540 N N . LYS A 1 68 ? -8.422 -17.078 -2.486 1 94.81 68 LYS A N 1
ATOM 541 C CA . LYS A 1 68 ? -9.57 -16.438 -3.121 1 94.81 68 LYS A CA 1
ATOM 542 C C . LYS A 1 68 ? -9.32 -16.219 -4.609 1 94.81 68 LYS A C 1
ATOM 544 O O . LYS A 1 68 ? -8.25 -15.75 -5 1 94.81 68 LYS A O 1
ATOM 549 N N . THR A 1 69 ? -10.344 -16.609 -5.43 1 95.69 69 THR A N 1
ATOM 550 C CA . THR A 1 69 ? -10.258 -16.391 -6.871 1 95.69 69 THR A CA 1
ATOM 551 C C . THR A 1 69 ? -10.969 -15.094 -7.262 1 95.69 69 THR A C 1
ATOM 553 O O . THR A 1 69 ? -12.109 -14.852 -6.852 1 95.69 69 THR A O 1
ATOM 556 N N . ILE A 1 70 ? -10.258 -14.203 -8.008 1 91.88 70 ILE A N 1
ATOM 557 C CA . ILE A 1 70 ? -10.852 -12.969 -8.523 1 91.88 70 ILE A CA 1
ATOM 558 C C . ILE A 1 70 ? -11.352 -13.195 -9.945 1 91.88 70 ILE A C 1
ATOM 560 O O . ILE A 1 70 ? -10.641 -13.758 -10.781 1 91.88 70 ILE A O 1
ATOM 564 N N . PRO A 1 71 ? -12.594 -12.75 -10.25 1 92.44 71 PRO A N 1
ATOM 565 C CA . PRO A 1 71 ? -13.18 -13.023 -11.562 1 92.44 71 PRO A CA 1
ATOM 566 C C . PRO A 1 71 ? -12.609 -12.133 -12.664 1 92.44 71 PRO A C 1
ATOM 568 O O . PRO A 1 71 ? -13.352 -11.375 -13.289 1 92.44 71 PRO A O 1
ATOM 571 N N . ILE A 1 72 ? -11.391 -12.141 -12.867 1 90.75 72 ILE A N 1
ATOM 572 C CA . ILE A 1 72 ? -10.719 -11.547 -14.016 1 90.75 72 ILE A CA 1
ATOM 573 C C . ILE A 1 72 ? -10.555 -12.602 -15.117 1 90.75 72 ILE A C 1
ATOM 575 O O . ILE A 1 72 ? -9.703 -13.484 -15.016 1 90.75 72 ILE A O 1
ATOM 579 N N . LEU A 1 73 ? -11.414 -12.406 -16.047 1 87.44 73 LEU A N 1
ATOM 580 C CA . LEU A 1 73 ? -11.516 -13.398 -17.109 1 87.44 73 LEU A CA 1
ATOM 581 C C . LEU A 1 73 ? -10.773 -12.945 -18.359 1 87.44 73 LEU A C 1
ATOM 583 O O . LEU A 1 73 ? -10.336 -11.797 -18.438 1 87.44 73 LEU A O 1
ATOM 587 N N . GLY A 1 74 ? -10.547 -13.867 -19.281 1 84.75 74 GLY A N 1
ATOM 588 C CA . GLY A 1 74 ? -9.883 -13.555 -20.531 1 84.75 74 GLY A CA 1
ATOM 589 C C . GLY A 1 74 ? -8.789 -14.539 -20.891 1 84.75 74 GLY A C 1
ATOM 590 O O . GLY A 1 74 ? -8.672 -15.594 -20.266 1 84.75 74 GLY A O 1
ATOM 591 N N . THR A 1 75 ? -8.125 -14.117 -22.047 1 83.81 75 THR A N 1
ATOM 592 C CA . THR A 1 75 ? -7.164 -15.078 -22.578 1 83.81 75 THR A CA 1
ATOM 593 C C . THR A 1 75 ? -5.734 -14.602 -22.344 1 83.81 75 THR A C 1
ATOM 595 O O . THR A 1 75 ? -4.809 -15.414 -22.266 1 83.81 75 THR A O 1
ATOM 598 N N . PHE A 1 76 ? -5.617 -13.367 -22.219 1 87.12 76 PHE A N 1
ATOM 599 C CA . PHE A 1 76 ? -4.277 -12.812 -22.062 1 87.12 76 PHE A CA 1
ATOM 600 C C . PHE A 1 76 ? -4.074 -12.258 -20.672 1 87.12 76 PHE A C 1
ATOM 602 O O . PHE A 1 76 ? -4.449 -11.117 -20.375 1 87.12 76 PHE A O 1
ATOM 609 N N . ALA A 1 77 ? -3.453 -12.992 -19.859 1 87.56 77 ALA A N 1
ATOM 610 C CA . ALA A 1 77 ? -3.336 -12.711 -18.422 1 87.56 77 ALA A CA 1
ATOM 611 C C . ALA A 1 77 ? -2.787 -11.312 -18.188 1 87.56 77 ALA A C 1
ATOM 613 O O . ALA A 1 77 ? -3.363 -10.531 -17.406 1 87.56 77 ALA A O 1
ATOM 614 N N . ASP A 1 78 ? -1.672 -10.93 -18.875 1 90.25 78 ASP A N 1
ATOM 615 C CA . ASP A 1 78 ? -1.036 -9.633 -18.688 1 90.25 78 ASP A CA 1
ATOM 616 C C . ASP A 1 78 ? -2.004 -8.492 -19.016 1 90.25 78 ASP A C 1
ATOM 618 O O . ASP A 1 78 ? -2.135 -7.547 -18.234 1 90.25 78 ASP A O 1
ATOM 622 N N . LYS A 1 79 ? -2.656 -8.664 -20.109 1 90.5 79 LYS A N 1
ATOM 623 C CA . LYS A 1 79 ? -3.584 -7.621 -20.547 1 90.5 79 LYS A CA 1
ATOM 624 C C . LYS A 1 79 ? -4.742 -7.473 -19.562 1 90.5 79 LYS A C 1
ATOM 626 O O . LYS A 1 79 ? -5.125 -6.355 -19.219 1 90.5 79 LYS A O 1
ATOM 631 N N . GLU A 1 80 ? -5.309 -8.602 -19.188 1 89.94 80 GLU A N 1
ATOM 632 C CA . GLU A 1 80 ? -6.445 -8.57 -18.281 1 89.94 80 GLU A CA 1
ATOM 633 C C . GLU A 1 80 ? -6.051 -7.969 -16.922 1 89.94 80 GLU A C 1
ATOM 635 O O . GLU A 1 80 ? -6.824 -7.219 -16.328 1 89.94 80 GLU A O 1
ATOM 640 N N . LEU A 1 81 ? -4.875 -8.305 -16.453 1 90.94 81 LEU A N 1
ATOM 641 C CA . LEU A 1 81 ? -4.375 -7.758 -15.188 1 90.94 81 LEU A CA 1
ATOM 642 C C . LEU A 1 81 ? -4.191 -6.25 -15.281 1 90.94 81 LEU A C 1
ATOM 644 O O . LEU A 1 81 ? -4.582 -5.512 -14.375 1 90.94 81 LEU A O 1
ATOM 648 N N . LEU A 1 82 ? -3.646 -5.805 -16.375 1 90.5 82 LEU A N 1
ATOM 649 C CA . LEU A 1 82 ? -3.398 -4.379 -16.562 1 90.5 82 LEU A CA 1
ATOM 650 C C . LEU A 1 82 ? -4.711 -3.607 -16.656 1 90.5 82 LEU A C 1
ATOM 652 O O . LEU A 1 82 ? -4.816 -2.494 -16.141 1 90.5 82 LEU A O 1
ATOM 656 N N . ASP A 1 83 ? -5.684 -4.176 -17.297 1 89 83 ASP A N 1
ATOM 657 C CA . ASP A 1 83 ? -7 -3.547 -17.375 1 89 83 ASP A CA 1
ATOM 658 C C . ASP A 1 83 ? -7.605 -3.373 -15.984 1 89 83 ASP A C 1
ATOM 660 O O . ASP A 1 83 ? -8.172 -2.322 -15.672 1 89 83 ASP A O 1
ATOM 664 N N . TYR A 1 84 ? -7.516 -4.441 -15.234 1 85.56 84 TYR A N 1
ATOM 665 C CA . TYR A 1 84 ? -8.031 -4.395 -13.867 1 85.56 84 TYR A CA 1
ATOM 666 C C . TYR A 1 84 ? -7.312 -3.324 -13.055 1 85.56 84 TYR A C 1
ATOM 668 O O . TYR A 1 84 ? -7.953 -2.557 -12.328 1 85.56 84 TYR A O 1
ATOM 676 N N . VAL A 1 85 ? -5.961 -3.23 -13.195 1 80.81 85 VAL A N 1
ATOM 677 C CA . VAL A 1 85 ? -5.109 -2.293 -12.469 1 80.81 85 VAL A CA 1
ATOM 678 C C . VAL A 1 85 ? -5.457 -0.861 -12.867 1 80.81 85 VAL A C 1
ATOM 680 O O . VAL A 1 85 ? -5.387 0.055 -12.047 1 80.81 85 VAL A O 1
ATOM 683 N N . SER A 1 86 ? -5.828 -0.674 -14.133 1 80.25 86 SER A N 1
ATOM 684 C CA . SER A 1 86 ? -6.141 0.66 -14.641 1 80.25 86 SER A CA 1
ATOM 685 C C . SER A 1 86 ? -7.387 1.227 -13.969 1 80.25 86 SER A C 1
ATOM 687 O O . SER A 1 86 ? -7.531 2.443 -13.844 1 80.25 86 SER A O 1
ATOM 689 N N . SER A 1 87 ? -8.203 0.332 -13.5 1 74.5 87 SER A N 1
ATOM 690 C CA . SER A 1 87 ? -9.469 0.767 -12.914 1 74.5 87 SER A CA 1
ATOM 691 C C . SER A 1 87 ? -9.43 0.688 -11.391 1 74.5 87 SER A C 1
ATOM 693 O O . SER A 1 87 ? -10.305 1.231 -10.711 1 74.5 87 SER A O 1
ATOM 695 N N . ASN A 1 88 ? -8.438 -0.059 -10.906 1 68 88 ASN A N 1
ATOM 696 C CA . ASN A 1 88 ? -8.32 -0.312 -9.477 1 68 88 ASN A CA 1
ATOM 697 C C . ASN A 1 88 ? -6.879 -0.144 -9 1 68 88 ASN A C 1
ATOM 699 O O . ASN A 1 88 ? -5.938 -0.537 -9.695 1 68 88 ASN A O 1
ATOM 703 N N . ARG A 1 89 ? -6.586 0.568 -7.977 1 62.22 89 ARG A N 1
ATOM 704 C CA . ARG A 1 89 ? -5.25 0.577 -7.391 1 62.22 89 ARG A CA 1
ATOM 705 C C . ARG A 1 89 ? -5.02 -0.665 -6.535 1 62.22 89 ARG A C 1
ATOM 707 O O . ARG A 1 89 ? -5.668 -0.846 -5.508 1 62.22 89 ARG A O 1
ATOM 714 N N . VAL A 1 90 ? -4.289 -1.559 -7.023 1 74.12 90 VAL A N 1
ATOM 715 C CA . VAL A 1 90 ? -4.066 -2.842 -6.367 1 74.12 90 VAL A CA 1
ATOM 716 C C . VAL A 1 90 ? -2.57 -3.143 -6.312 1 74.12 90 VAL A C 1
ATOM 718 O O . VAL A 1 90 ? -1.767 -2.439 -6.93 1 74.12 90 VAL A O 1
ATOM 721 N N . ILE A 1 91 ? -2.252 -4.082 -5.523 1 81.75 91 ILE A N 1
ATOM 722 C CA . ILE A 1 91 ? -0.904 -4.641 -5.523 1 81.75 91 ILE A CA 1
ATOM 723 C C . ILE A 1 91 ? -0.854 -5.875 -6.422 1 81.75 91 ILE A C 1
ATOM 725 O O . ILE A 1 91 ? -1.714 -6.754 -6.324 1 81.75 91 ILE A O 1
ATOM 729 N N . VAL A 1 92 ? 0.073 -5.84 -7.324 1 90.69 92 VAL A N 1
ATOM 730 C CA . VAL A 1 92 ? 0.248 -6.984 -8.211 1 90.69 92 VAL A CA 1
ATOM 731 C C . VAL A 1 92 ? 1.573 -7.68 -7.906 1 90.69 92 VAL A C 1
ATOM 733 O O . VAL A 1 92 ? 2.605 -7.023 -7.758 1 90.69 92 VAL A O 1
ATOM 736 N N . ALA A 1 93 ? 1.455 -8.969 -7.742 1 93.25 93 ALA A N 1
ATOM 737 C CA . ALA A 1 93 ? 2.65 -9.781 -7.527 1 93.25 93 ALA A CA 1
ATOM 738 C C . ALA A 1 93 ? 3.115 -10.43 -8.828 1 93.25 93 ALA A C 1
ATOM 740 O O . ALA A 1 93 ? 2.406 -11.258 -9.406 1 93.25 93 ALA A O 1
ATOM 741 N N . THR A 1 94 ? 4.199 -10.008 -9.297 1 95.62 94 THR A N 1
ATOM 742 C CA . THR A 1 94 ? 4.758 -10.516 -10.539 1 95.62 94 THR A CA 1
ATOM 743 C C . THR A 1 94 ? 6.277 -10.352 -10.562 1 95.62 94 THR A C 1
ATOM 745 O O . THR A 1 94 ? 6.812 -9.43 -9.938 1 95.62 94 THR A O 1
ATOM 748 N N . MET A 1 95 ? 6.859 -11.25 -11.258 1 93.69 95 MET A N 1
ATOM 749 C CA . MET A 1 95 ? 8.305 -11.172 -11.438 1 93.69 95 MET A C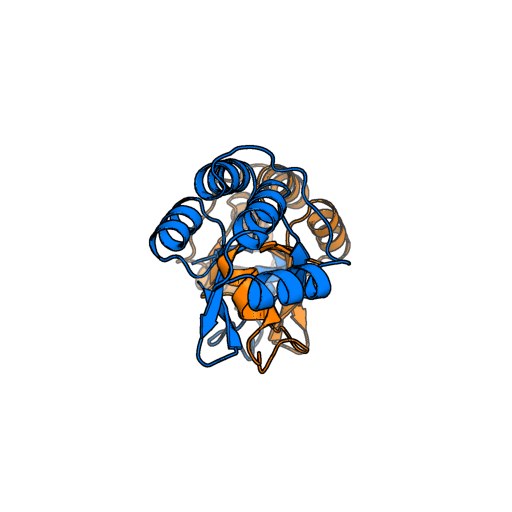A 1
ATOM 750 C C . MET A 1 95 ? 8.656 -10.609 -12.812 1 93.69 95 MET A C 1
ATOM 752 O O . MET A 1 95 ? 9.828 -10.359 -13.109 1 93.69 95 MET A O 1
ATOM 756 N N . ASP A 1 96 ? 7.703 -10.305 -13.594 1 94.19 96 ASP A N 1
ATOM 757 C CA . ASP A 1 96 ? 7.941 -9.852 -14.961 1 94.19 96 ASP A CA 1
ATOM 758 C C . ASP A 1 96 ? 8.281 -8.359 -14.992 1 94.19 96 ASP A C 1
ATOM 760 O O . ASP A 1 96 ? 7.477 -7.527 -14.562 1 94.19 96 ASP A O 1
ATOM 764 N N . LYS A 1 97 ? 9.352 -8.023 -15.594 1 93.69 97 LYS A N 1
ATOM 765 C CA . LYS A 1 97 ? 9.867 -6.66 -15.594 1 93.69 97 LYS A CA 1
ATOM 766 C C . LYS A 1 97 ? 8.945 -5.727 -16.375 1 93.69 97 LYS A C 1
ATOM 768 O O . LYS A 1 97 ? 8.688 -4.602 -15.945 1 93.69 97 LYS A O 1
ATOM 773 N N . GLU A 1 98 ? 8.578 -6.16 -17.516 1 93.94 98 GLU A N 1
ATOM 774 C CA . GLU A 1 98 ? 7.715 -5.32 -18.344 1 93.94 98 GLU A CA 1
ATOM 775 C C . GLU A 1 98 ? 6.367 -5.078 -17.672 1 93.94 98 GLU A C 1
ATOM 777 O O . GLU A 1 98 ? 5.867 -3.951 -17.656 1 93.94 98 GLU A O 1
ATOM 782 N N . LEU A 1 99 ? 5.816 -6.098 -17.078 1 93.31 99 LEU A N 1
ATOM 783 C CA . LEU A 1 99 ? 4.551 -5.961 -16.359 1 93.31 99 LEU A CA 1
ATOM 784 C C . LEU A 1 99 ? 4.695 -5.031 -15.156 1 93.31 99 LEU A C 1
ATOM 786 O O . LEU A 1 99 ? 3.828 -4.195 -14.906 1 93.31 99 LEU A O 1
ATOM 790 N N . LYS A 1 100 ? 5.836 -5.172 -14.477 1 91.12 100 LYS A N 1
ATOM 791 C CA . LYS A 1 100 ? 6.109 -4.297 -13.344 1 91.12 100 LYS A CA 1
ATOM 792 C C . LYS A 1 100 ? 6.066 -2.83 -13.75 1 91.12 100 LYS A C 1
ATOM 794 O O . LYS A 1 100 ? 5.422 -2.012 -13.094 1 91.12 100 LYS A O 1
ATOM 799 N N . LYS A 1 101 ? 6.73 -2.543 -14.789 1 90.25 101 LYS A N 1
ATOM 800 C CA . LYS A 1 101 ? 6.812 -1.176 -15.289 1 90.25 101 LYS A CA 1
ATOM 801 C C . LYS A 1 101 ? 5.422 -0.622 -15.594 1 90.25 101 LYS A C 1
ATOM 803 O O . LYS A 1 101 ? 5.09 0.493 -15.188 1 90.25 101 LYS A O 1
ATOM 808 N N . GLN A 1 102 ? 4.645 -1.376 -16.234 1 90.38 102 GLN A N 1
ATOM 809 C CA . GLN A 1 102 ? 3.307 -0.942 -16.641 1 90.38 102 GLN A CA 1
ATOM 810 C C . GLN A 1 102 ? 2.414 -0.731 -15.422 1 90.38 102 GLN A C 1
ATOM 812 O O . GLN A 1 102 ? 1.63 0.218 -15.375 1 90.38 102 GLN A O 1
ATOM 817 N N . ILE A 1 103 ? 2.531 -1.586 -14.445 1 85.75 103 ILE A N 1
ATOM 818 C CA . ILE A 1 103 ? 1.737 -1.49 -13.227 1 85.75 103 ILE A CA 1
ATOM 819 C C . ILE A 1 103 ? 2.084 -0.201 -12.484 1 85.75 103 ILE A C 1
ATOM 821 O O . ILE A 1 103 ? 1.193 0.531 -12.047 1 85.75 103 ILE A O 1
ATOM 825 N N . LYS A 1 104 ? 3.377 0.087 -12.43 1 79.75 104 LYS A N 1
ATOM 826 C CA . LYS A 1 104 ? 3.832 1.292 -11.742 1 79.75 104 LYS A CA 1
ATOM 827 C C . LYS A 1 104 ? 3.375 2.549 -12.477 1 79.75 104 LYS A C 1
ATOM 829 O O . LYS A 1 104 ? 2.988 3.535 -11.844 1 79.75 104 LYS A O 1
ATOM 834 N N . GLU A 1 105 ? 3.42 2.408 -13.719 1 80.56 105 GLU A N 1
ATOM 835 C CA . GLU A 1 105 ? 2.984 3.539 -14.539 1 80.56 105 GLU A CA 1
ATOM 836 C C . GLU A 1 105 ? 1.505 3.84 -14.32 1 80.56 105 GLU A C 1
ATOM 838 O O . GLU A 1 105 ? 1.062 4.973 -14.508 1 80.56 105 GLU A O 1
ATOM 843 N N . ASN A 1 106 ? 0.731 2.857 -13.883 1 75.5 106 ASN A N 1
ATOM 844 C CA . ASN A 1 106 ? -0.695 3.02 -13.625 1 75.5 106 ASN A CA 1
ATOM 845 C C . ASN A 1 106 ? -0.963 3.387 -12.164 1 75.5 106 ASN A C 1
ATOM 847 O O . ASN A 1 106 ? -2.115 3.404 -11.727 1 75.5 106 ASN A O 1
ATOM 851 N N . GLY A 1 107 ? 0.088 3.523 -11.414 1 67.19 107 GLY A N 1
ATOM 852 C CA . GLY A 1 107 ? -0.056 3.99 -10.047 1 67.19 107 GLY A CA 1
ATOM 853 C C . GLY A 1 107 ? -0.259 2.863 -9.047 1 67.19 107 GLY A C 1
ATOM 854 O O . GLY A 1 107 ? -0.583 3.109 -7.883 1 67.19 107 GLY A O 1
ATOM 855 N N . SER A 1 108 ? -0.237 1.654 -9.508 1 74.31 108 SER A N 1
ATOM 856 C CA . SER A 1 108 ? -0.384 0.502 -8.625 1 74.31 108 SER A CA 1
ATOM 857 C C . SER A 1 108 ? 0.973 -0.002 -8.148 1 74.31 108 SER A C 1
ATOM 859 O O . SER A 1 108 ? 2.012 0.394 -8.68 1 74.31 108 SER A O 1
ATOM 861 N N . SER A 1 109 ? 0.986 -0.789 -7.129 1 76 109 SER A N 1
ATOM 862 C CA . SER A 1 109 ? 2.213 -1.286 -6.52 1 76 109 SER A CA 1
ATOM 863 C C . SER A 1 109 ? 2.539 -2.697 -7 1 76 109 SER A C 1
ATOM 865 O O . SER A 1 109 ? 1.652 -3.424 -7.453 1 76 109 SER A O 1
ATOM 867 N N . VAL A 1 110 ? 3.811 -2.949 -6.879 1 86.69 110 VAL A N 1
ATOM 868 C CA . VAL A 1 110 ? 4.285 -4.25 -7.336 1 86.69 110 VAL A CA 1
ATOM 869 C C . VAL A 1 110 ? 4.926 -5.004 -6.172 1 86.69 110 VAL A C 1
ATOM 871 O O . VAL A 1 110 ? 5.672 -4.422 -5.383 1 86.69 110 VAL A O 1
ATOM 874 N N . MET A 1 111 ? 4.539 -6.234 -6.086 1 87.81 111 MET A N 1
ATOM 875 C CA . MET A 1 111 ? 5.195 -7.164 -5.168 1 87.81 111 MET A CA 1
ATOM 876 C C . MET A 1 111 ? 6.02 -8.188 -5.934 1 87.81 111 MET A C 1
ATOM 878 O O . MET A 1 111 ? 5.59 -8.695 -6.973 1 87.81 111 MET A O 1
ATOM 882 N N . SER A 1 112 ? 7.223 -8.445 -5.473 1 91 112 SER A N 1
ATOM 883 C CA . SER A 1 112 ? 8.117 -9.398 -6.117 1 91 112 SER A CA 1
ATOM 884 C C . SER A 1 112 ? 9.016 -10.094 -5.098 1 91 112 SER A C 1
ATOM 886 O O . SER A 1 112 ? 8.688 -10.133 -3.906 1 91 112 SER A O 1
ATOM 888 N N . PHE A 1 113 ? 10.008 -10.828 -5.617 1 89.12 113 PHE A N 1
ATOM 889 C CA . PHE A 1 113 ? 10.961 -11.516 -4.75 1 89.12 113 PHE A CA 1
ATOM 890 C C . PHE A 1 113 ? 12.328 -10.844 -4.805 1 89.12 113 PHE A C 1
ATOM 892 O O . PHE A 1 113 ? 12.75 -10.375 -5.863 1 89.12 113 PHE A O 1
ATOM 899 N N . SER A 1 114 ? 12.969 -10.664 -3.701 1 83.81 114 SER A N 1
ATOM 900 C CA . SER A 1 114 ? 14.359 -10.242 -3.561 1 83.81 114 SER A CA 1
ATOM 901 C C . SER A 1 114 ? 15.062 -11.023 -2.455 1 83.81 114 SER A C 1
ATOM 903 O O . SER A 1 114 ? 14.609 -11.031 -1.308 1 83.81 114 SER A O 1
ATOM 905 N N . ASN A 1 115 ? 16.141 -11.766 -2.803 1 86.62 115 ASN A N 1
ATOM 906 C CA . ASN A 1 115 ? 16.891 -12.57 -1.845 1 86.62 115 ASN A CA 1
ATOM 907 C C . ASN A 1 115 ? 15.969 -13.5 -1.059 1 86.62 115 ASN A C 1
ATOM 909 O O . ASN A 1 115 ? 16.016 -13.523 0.173 1 86.62 115 ASN A O 1
ATOM 913 N N . ASP A 1 116 ? 15.078 -14.219 -1.746 1 87.44 116 ASP A N 1
ATOM 914 C CA . ASP A 1 116 ? 14.164 -15.227 -1.229 1 87.44 116 ASP A CA 1
ATOM 915 C C . ASP A 1 116 ? 13.156 -14.609 -0.26 1 87.44 116 ASP A C 1
ATOM 917 O O . ASP A 1 116 ? 12.609 -15.297 0.605 1 87.44 116 ASP A O 1
ATOM 921 N N . LYS A 1 117 ? 13.016 -13.297 -0.345 1 84.38 117 LYS A N 1
ATOM 922 C CA . LYS A 1 117 ? 11.992 -12.594 0.425 1 84.38 117 LYS A CA 1
ATOM 923 C C . LYS A 1 117 ? 10.984 -11.914 -0.495 1 84.38 117 LYS A C 1
ATOM 925 O O . LYS A 1 117 ? 11.336 -11.461 -1.585 1 84.38 117 LYS A O 1
ATOM 930 N N . ILE A 1 118 ? 9.75 -11.93 -0.071 1 86.75 118 ILE A N 1
ATOM 931 C CA . ILE A 1 118 ? 8.742 -11.117 -0.743 1 86.75 118 ILE A CA 1
ATOM 932 C C . ILE A 1 118 ? 8.969 -9.641 -0.427 1 86.75 118 ILE A C 1
ATOM 934 O O . ILE A 1 118 ? 9.172 -9.273 0.732 1 86.75 118 ILE A O 1
ATOM 938 N N . VAL A 1 119 ? 9.016 -8.844 -1.468 1 79 119 VAL A N 1
ATOM 939 C CA . VAL A 1 119 ? 9.273 -7.418 -1.273 1 79 119 VAL A CA 1
ATOM 940 C C . VAL A 1 119 ? 8.234 -6.602 -2.045 1 79 119 VAL A C 1
ATOM 942 O O . VAL A 1 119 ? 7.77 -7.02 -3.104 1 79 119 VAL A O 1
ATOM 945 N N . LEU A 1 120 ? 7.793 -5.543 -1.545 1 77.06 120 LEU A N 1
ATOM 946 C CA . LEU A 1 120 ? 7 -4.543 -2.256 1 77.06 120 LEU A CA 1
ATOM 947 C C . LEU A 1 120 ? 7.902 -3.568 -3.006 1 77.06 120 LEU A C 1
ATOM 949 O O . LEU A 1 120 ? 8.75 -2.906 -2.398 1 77.06 120 LEU A O 1
ATOM 953 N N . GLU A 1 121 ? 7.711 -3.707 -4.379 1 71.75 121 GLU A N 1
ATOM 954 C CA . GLU A 1 121 ? 8.602 -2.869 -5.18 1 71.75 121 GLU A CA 1
ATOM 955 C C . GLU A 1 121 ? 8.086 -1.435 -5.258 1 71.75 121 GLU A C 1
ATOM 957 O O . GLU A 1 121 ? 6.875 -1.206 -5.324 1 71.75 121 GLU A O 1
ATOM 962 N N . SER A 1 122 ? 8.594 -0.335 -4.59 1 52.88 122 SER A N 1
ATOM 963 C CA . SER A 1 122 ? 8.305 1.092 -4.695 1 52.88 122 SER A CA 1
ATOM 964 C C . SER A 1 122 ? 8.703 1.635 -6.062 1 52.88 122 SER A C 1
ATOM 966 O O . SER A 1 122 ? 9.602 1.096 -6.715 1 52.88 122 SER A O 1
ATOM 968 N N . MET B 1 1 ? -7.492 -6.367 5.434 1 57.34 1 MET B N 1
ATOM 969 C CA . MET B 1 1 ? -6.512 -7.152 4.688 1 57.34 1 MET B CA 1
ATOM 970 C C . MET B 1 1 ? -6.414 -6.668 3.244 1 57.34 1 MET B C 1
ATOM 972 O O . MET B 1 1 ? -7.414 -6.273 2.646 1 57.34 1 MET B O 1
ATOM 976 N N . VAL B 1 2 ? -5.145 -6.488 2.758 1 67.19 2 VAL B N 1
ATOM 977 C CA . VAL B 1 2 ? -4.91 -6.02 1.396 1 67.19 2 VAL B CA 1
ATOM 978 C C . VAL B 1 2 ? -4.73 -7.215 0.461 1 67.19 2 VAL B C 1
ATOM 980 O O . VAL B 1 2 ? -3.979 -8.141 0.766 1 67.19 2 VAL B O 1
ATOM 983 N N . GLU B 1 3 ? -5.57 -7.254 -0.606 1 79.81 3 GLU B N 1
ATOM 984 C CA . GLU B 1 3 ? -5.484 -8.32 -1.594 1 79.81 3 GLU B CA 1
ATOM 985 C C . GLU B 1 3 ? -4.371 -8.055 -2.605 1 79.81 3 GLU B C 1
ATOM 987 O O . GLU B 1 3 ? -4.227 -6.934 -3.092 1 79.81 3 GLU B O 1
ATOM 992 N N . VAL B 1 4 ? -3.604 -9.078 -2.852 1 88 4 VAL B N 1
ATOM 993 C CA . VAL B 1 4 ? -2.514 -9.008 -3.818 1 88 4 VAL B CA 1
ATOM 994 C C . VAL B 1 4 ? -2.812 -9.93 -5 1 88 4 VAL B C 1
ATOM 996 O O . VAL B 1 4 ? -2.934 -11.148 -4.832 1 88 4 VAL B O 1
ATOM 999 N N . LEU B 1 5 ? -2.93 -9.328 -6.211 1 93.75 5 LEU B N 1
ATOM 1000 C CA . LEU B 1 5 ? -3.168 -10.117 -7.414 1 93.75 5 LEU B CA 1
ATOM 1001 C C . LEU B 1 5 ? -1.889 -10.805 -7.875 1 93.75 5 LEU B C 1
ATOM 1003 O O . LEU B 1 5 ? -0.88 -10.148 -8.133 1 93.75 5 LEU B O 1
ATOM 1007 N N . CYS B 1 6 ? -2.008 -12.078 -8.008 1 96.38 6 CYS B N 1
ATOM 1008 C CA . CYS B 1 6 ? -0.804 -12.844 -8.32 1 96.38 6 CYS B CA 1
ATOM 1009 C C . CYS B 1 6 ? -0.809 -13.305 -9.773 1 96.38 6 CYS B C 1
ATOM 1011 O O . CYS B 1 6 ? -1.835 -13.758 -10.281 1 96.38 6 CYS B O 1
ATOM 1013 N N . ASP B 1 7 ? 0.284 -13.164 -10.414 1 96.5 7 ASP B N 1
ATOM 1014 C CA . ASP B 1 7 ? 0.38 -13.773 -11.734 1 96.5 7 ASP B CA 1
ATOM 1015 C C . ASP B 1 7 ? 0.896 -15.203 -11.641 1 96.5 7 ASP B C 1
ATOM 1017 O O . ASP B 1 7 ? 1.119 -15.719 -10.539 1 96.5 7 ASP B O 1
ATOM 1021 N N . THR B 1 8 ? 1.015 -15.805 -12.828 1 96.56 8 THR B N 1
ATOM 1022 C CA . THR B 1 8 ? 1.28 -17.234 -12.867 1 96.56 8 THR B CA 1
ATOM 1023 C C . THR B 1 8 ? 2.666 -17.547 -12.305 1 96.56 8 THR B C 1
ATOM 1025 O O . THR B 1 8 ? 2.797 -18.328 -11.367 1 96.56 8 THR B O 1
ATOM 1028 N N . ASN B 1 9 ? 3.674 -16.859 -12.781 1 95.69 9 ASN B N 1
ATOM 1029 C CA . ASN B 1 9 ? 5.051 -17.172 -12.398 1 95.69 9 ASN B CA 1
ATOM 1030 C C . ASN B 1 9 ? 5.309 -16.844 -10.93 1 95.69 9 ASN B C 1
ATOM 1032 O O . ASN B 1 9 ? 6.066 -17.562 -10.266 1 95.69 9 ASN B O 1
ATOM 1036 N N . PHE B 1 10 ? 4.703 -15.828 -10.508 1 97.19 10 PHE B N 1
ATOM 1037 C CA . PHE B 1 10 ? 4.824 -15.5 -9.094 1 97.19 10 PHE B CA 1
ATOM 1038 C C . PHE B 1 10 ? 4.32 -16.641 -8.227 1 97.19 10 PHE B C 1
ATOM 1040 O O . PHE B 1 10 ? 4.984 -17.047 -7.266 1 97.19 10 PHE B O 1
ATOM 1047 N N . LEU B 1 11 ? 3.174 -17.188 -8.539 1 97.44 11 LEU B N 1
ATOM 1048 C CA . LEU B 1 11 ? 2.568 -18.266 -7.762 1 97.44 11 LEU B CA 1
ATOM 1049 C C . LEU B 1 11 ? 3.434 -19.516 -7.809 1 97.44 11 LEU B C 1
ATOM 1051 O O . LEU B 1 11 ? 3.578 -20.219 -6.801 1 97.44 11 LEU B O 1
ATOM 1055 N N . ILE B 1 12 ? 3.938 -19.828 -8.961 1 97.44 12 ILE B N 1
ATOM 1056 C CA . ILE B 1 12 ? 4.805 -20.984 -9.094 1 97.44 12 ILE B CA 1
ATOM 1057 C C . ILE B 1 12 ? 6.027 -20.828 -8.195 1 97.44 12 ILE B C 1
ATOM 1059 O O . ILE B 1 12 ? 6.402 -21.75 -7.473 1 97.44 12 ILE B O 1
ATOM 1063 N N . HIS B 1 13 ? 6.602 -19.656 -8.195 1 97 13 HIS B N 1
ATOM 1064 C CA . HIS B 1 13 ? 7.758 -19.359 -7.348 1 97 13 HIS B CA 1
ATOM 1065 C C . HIS B 1 13 ? 7.395 -19.469 -5.871 1 97 13 HIS B C 1
ATOM 1067 O O . HIS B 1 13 ? 8.125 -20.062 -5.086 1 97 13 HIS B O 1
ATOM 1073 N N . LEU B 1 14 ? 6.289 -18.875 -5.574 1 95.19 14 LEU B N 1
ATOM 1074 C CA . LEU B 1 14 ? 5.789 -18.875 -4.207 1 95.19 14 LEU B CA 1
ATOM 1075 C C . LEU B 1 14 ? 5.602 -20.297 -3.697 1 95.19 14 LEU B C 1
ATOM 1077 O O . LEU B 1 14 ? 5.91 -20.594 -2.541 1 95.19 14 LEU B O 1
ATOM 1081 N N . ALA B 1 15 ? 5.156 -21.219 -4.566 1 96.06 15 ALA B N 1
ATOM 1082 C CA . ALA B 1 15 ? 4.789 -22.578 -4.188 1 96.06 15 ALA B CA 1
ATOM 1083 C C . ALA B 1 15 ? 6.008 -23.5 -4.184 1 96.06 15 ALA B C 1
ATOM 1085 O O . ALA B 1 15 ? 5.988 -24.562 -3.557 1 96.06 15 ALA B O 1
ATOM 1086 N N . THR B 1 16 ? 7.023 -23.109 -4.902 1 96.38 16 THR B N 1
ATOM 1087 C CA . THR B 1 16 ? 8.078 -24.078 -5.148 1 96.38 16 THR B CA 1
ATOM 1088 C C . THR B 1 16 ? 9.383 -23.656 -4.488 1 96.38 16 THR B C 1
ATOM 1090 O O . THR B 1 16 ? 10.312 -24.453 -4.363 1 96.38 16 THR B O 1
ATOM 1093 N N . ARG B 1 17 ? 9.422 -22.453 -4.129 1 93.88 17 ARG B N 1
ATOM 1094 C CA . ARG B 1 17 ? 10.656 -21.969 -3.525 1 93.88 17 ARG B CA 1
ATOM 1095 C C . ARG B 1 17 ? 10.445 -21.625 -2.053 1 93.88 17 ARG B C 1
ATOM 1097 O O . ARG B 1 17 ? 9.312 -21.422 -1.611 1 93.88 17 ARG B O 1
ATOM 1104 N N . ARG B 1 18 ? 11.562 -21.672 -1.286 1 89.88 18 ARG B N 1
ATOM 1105 C CA . ARG B 1 18 ? 11.539 -21.25 0.113 1 89.88 18 ARG B CA 1
ATOM 1106 C C . ARG B 1 18 ? 11.516 -19.734 0.233 1 89.88 18 ARG B C 1
ATOM 1108 O O . ARG B 1 18 ? 12.453 -19.047 -0.199 1 89.88 18 ARG B O 1
ATOM 1115 N N . ILE B 1 19 ? 10.43 -19.203 0.733 1 90.25 19 ILE B N 1
ATOM 1116 C CA . ILE B 1 19 ? 10.289 -17.781 0.954 1 90.25 19 ILE B CA 1
ATOM 1117 C C . ILE B 1 19 ? 10.461 -17.453 2.438 1 90.25 19 ILE B C 1
ATOM 1119 O O . ILE B 1 19 ? 9.672 -17.922 3.27 1 90.25 19 ILE B O 1
ATOM 1123 N N . LYS B 1 20 ? 11.5 -16.641 2.852 1 85.62 20 LYS B N 1
ATOM 1124 C CA . LYS B 1 20 ? 11.977 -16.422 4.215 1 85.62 20 LYS B CA 1
ATOM 1125 C C . LYS B 1 20 ? 10.945 -15.672 5.047 1 85.62 20 LYS B C 1
ATOM 1127 O O . LYS B 1 20 ? 10.844 -15.883 6.258 1 85.62 20 LYS B O 1
ATOM 1132 N N . ASN B 1 21 ? 10.172 -14.836 4.422 1 81.5 21 ASN B N 1
ATOM 1133 C CA . ASN B 1 21 ? 9.297 -13.969 5.207 1 81.5 21 ASN B CA 1
ATOM 1134 C C . ASN B 1 21 ? 7.824 -14.273 4.945 1 81.5 21 ASN B C 1
ATOM 1136 O O . ASN B 1 21 ? 6.965 -13.406 5.133 1 81.5 21 ASN B O 1
ATOM 1140 N N . ILE B 1 22 ? 7.52 -15.453 4.387 1 81.38 22 ILE B N 1
ATOM 1141 C CA . ILE B 1 22 ? 6.152 -15.805 4.012 1 81.38 22 ILE B CA 1
ATOM 1142 C C . ILE B 1 22 ? 5.238 -15.703 5.227 1 81.38 22 ILE B C 1
ATOM 1144 O O . ILE B 1 22 ? 4.059 -15.359 5.102 1 81.38 22 ILE B O 1
ATOM 1148 N N . ASN B 1 23 ? 5.727 -15.938 6.379 1 76.38 23 ASN B N 1
ATOM 1149 C CA . ASN B 1 23 ? 4.914 -15.938 7.594 1 76.38 23 ASN B CA 1
ATOM 1150 C C . ASN B 1 23 ? 4.883 -14.555 8.242 1 76.38 23 ASN B C 1
ATOM 1152 O O . ASN B 1 23 ? 4.152 -14.344 9.211 1 76.38 23 ASN B O 1
ATOM 1156 N N . ASN B 1 24 ? 5.66 -13.625 7.852 1 70.19 24 ASN B N 1
ATOM 1157 C CA . ASN B 1 24 ? 5.738 -12.273 8.383 1 70.19 24 ASN B CA 1
ATOM 1158 C C . ASN B 1 24 ? 5.789 -11.234 7.266 1 70.19 24 ASN B C 1
ATOM 1160 O O . ASN B 1 24 ? 6.742 -10.453 7.18 1 70.19 24 ASN B O 1
ATOM 1164 N N . LEU B 1 25 ? 4.922 -11.516 6.375 1 61.69 25 LEU B N 1
ATOM 1165 C CA . LEU B 1 25 ? 4.938 -10.648 5.203 1 61.69 25 LEU B CA 1
ATOM 1166 C C . LEU B 1 25 ? 4.781 -9.188 5.609 1 61.69 25 LEU B C 1
ATOM 1168 O O . LEU B 1 25 ? 3.676 -8.742 5.93 1 61.69 25 LEU B O 1
ATOM 1172 N N . ASP B 1 26 ? 5.699 -8.727 6.398 1 55.06 26 ASP B N 1
ATOM 1173 C CA . ASP B 1 26 ? 5.762 -7.273 6.543 1 55.06 26 ASP B CA 1
ATOM 1174 C C . ASP B 1 26 ? 6.188 -6.609 5.238 1 55.06 26 ASP B C 1
ATOM 1176 O O . ASP B 1 26 ? 7.238 -6.941 4.68 1 55.06 26 ASP B O 1
ATOM 1180 N N . VAL B 1 27 ? 5.238 -6.441 4.293 1 52 27 VAL B N 1
ATOM 1181 C CA . VAL B 1 27 ? 5.578 -5.805 3.023 1 52 27 VAL B CA 1
ATOM 1182 C C . VAL B 1 27 ? 6.023 -4.367 3.268 1 52 27 VAL B C 1
ATOM 1184 O O . VAL B 1 27 ? 5.484 -3.682 4.141 1 52 27 VAL B O 1
ATOM 1187 N N . GLU B 1 28 ? 7.238 -4.137 3.02 1 53.41 28 GLU B N 1
ATOM 1188 C CA . GLU B 1 28 ? 7.754 -2.77 3.061 1 53.41 28 GLU B CA 1
ATOM 1189 C C . GLU B 1 28 ? 7.129 -1.91 1.966 1 53.41 28 GLU B C 1
ATOM 1191 O O . GLU B 1 28 ? 6.926 -2.375 0.843 1 53.41 28 GLU B O 1
ATOM 1196 N N . ILE B 1 29 ? 6.371 -0.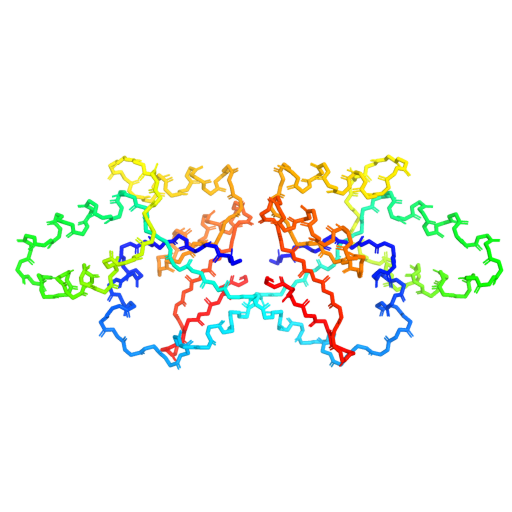989 2.26 1 55.75 29 ILE B N 1
ATOM 1197 C CA . ILE B 1 29 ? 5.914 0.013 1.303 1 55.75 29 ILE B CA 1
ATOM 1198 C C . ILE B 1 29 ? 7.105 0.815 0.787 1 55.75 29 ILE B C 1
ATOM 1200 O O . ILE B 1 29 ? 8.07 1.041 1.518 1 55.75 29 ILE B O 1
ATOM 1204 N N . GLY B 1 30 ? 7.309 0.668 -0.523 1 57.44 30 GLY B N 1
ATOM 1205 C CA . GLY B 1 30 ? 8.328 1.539 -1.087 1 57.44 30 GLY B CA 1
ATOM 1206 C C . GLY B 1 30 ? 8.297 2.941 -0.509 1 57.44 30 GLY B C 1
ATOM 1207 O O . GLY B 1 30 ? 7.66 3.184 0.516 1 57.44 30 GLY B O 1
ATOM 1208 N N . PRO B 1 31 ? 9.117 3.863 -1.001 1 62.88 31 PRO B N 1
ATOM 1209 C CA . PRO B 1 31 ? 9.156 5.246 -0.518 1 62.88 31 PRO B CA 1
ATOM 1210 C C . PRO B 1 31 ? 7.805 5.945 -0.611 1 62.88 31 PRO B C 1
ATOM 1212 O O . PRO B 1 31 ? 7.078 5.766 -1.593 1 62.88 31 PRO B O 1
ATOM 1215 N N . ILE B 1 32 ? 7.422 6.461 0.425 1 73.69 32 ILE B N 1
ATOM 1216 C CA . ILE B 1 32 ? 6.164 7.203 0.456 1 73.69 32 ILE B CA 1
ATOM 1217 C C . ILE B 1 32 ? 6.453 8.703 0.383 1 73.69 32 ILE B C 1
ATOM 1219 O O . ILE B 1 32 ? 7.551 9.148 0.722 1 73.69 32 ILE B O 1
ATOM 1223 N N . THR B 1 33 ? 5.551 9.469 -0.169 1 83.38 33 THR B N 1
ATOM 1224 C CA . THR B 1 33 ? 5.555 10.922 -0.11 1 83.38 33 THR B CA 1
ATOM 1225 C C . THR B 1 33 ? 4.246 11.445 0.484 1 83.38 33 THR B C 1
ATOM 1227 O O . THR B 1 33 ? 3.164 11.016 0.083 1 83.38 33 THR B O 1
ATOM 1230 N N . PHE B 1 34 ? 4.5 12.273 1.454 1 91.44 34 PHE B N 1
ATOM 1231 C CA . PHE B 1 34 ? 3.316 12.914 2.018 1 91.44 34 PHE B CA 1
ATOM 1232 C C . PHE B 1 34 ? 2.824 14.039 1.112 1 91.44 34 PHE B C 1
ATOM 1234 O O . PHE B 1 34 ? 3.617 14.852 0.633 1 91.44 34 PHE B O 1
ATOM 1241 N N . VAL B 1 35 ? 1.495 13.969 0.864 1 94.44 35 VAL B N 1
ATOM 1242 C CA . VAL B 1 35 ? 0.888 15.031 0.074 1 94.44 35 VAL B CA 1
ATOM 1243 C C . VAL B 1 35 ? -0.231 15.695 0.873 1 94.44 35 VAL B C 1
ATOM 1245 O O . VAL B 1 35 ? -0.81 15.078 1.771 1 94.44 35 VAL B O 1
ATOM 1248 N N . VAL B 1 36 ? -0.499 16.984 0.516 1 97.06 36 VAL B N 1
ATOM 1249 C CA . VAL B 1 36 ? -1.422 17.781 1.32 1 97.06 36 VAL B CA 1
ATOM 1250 C C . VAL B 1 36 ? -2.613 18.219 0.468 1 97.06 36 VAL B C 1
ATOM 1252 O O . VAL B 1 36 ? -2.457 18.984 -0.486 1 97.06 36 VAL B O 1
ATOM 1255 N N . PRO B 1 37 ? -3.859 17.734 0.768 1 96.12 37 PRO B N 1
ATOM 1256 C CA . PRO B 1 37 ? -5.039 18.266 0.084 1 96.12 37 PRO B CA 1
ATOM 1257 C C . PRO B 1 37 ? -5.23 19.766 0.31 1 96.12 37 PRO B C 1
ATOM 1259 O O . PRO B 1 37 ? -4.965 20.266 1.407 1 96.12 37 PRO B O 1
ATOM 1262 N N . GLN B 1 38 ? -5.703 20.484 -0.661 1 96.12 38 GLN B N 1
ATOM 1263 C CA . GLN B 1 38 ? -5.922 21.922 -0.545 1 96.12 38 GLN B CA 1
ATOM 1264 C C . GLN B 1 38 ? -6.863 22.234 0.614 1 96.12 38 GLN B C 1
ATOM 1266 O O . GLN B 1 38 ? -6.68 23.234 1.311 1 96.12 38 GLN B O 1
ATOM 1271 N N . VAL B 1 39 ? -7.848 21.469 0.824 1 95.12 39 VAL B N 1
ATOM 1272 C CA . VAL B 1 39 ? -8.812 21.688 1.896 1 95.12 39 VAL B CA 1
ATOM 1273 C C . VAL B 1 39 ? -8.102 21.656 3.246 1 95.12 39 VAL B C 1
ATOM 1275 O O . VAL B 1 39 ? -8.492 22.375 4.176 1 95.12 39 VAL B O 1
ATOM 1278 N N . VAL B 1 40 ? -7.051 20.844 3.332 1 96 40 VAL B N 1
ATOM 1279 C CA . VAL B 1 40 ? -6.281 20.734 4.566 1 96 40 VAL B CA 1
ATOM 1280 C C . VAL B 1 40 ? -5.449 22 4.773 1 96 40 VAL B C 1
ATOM 1282 O O . VAL B 1 40 ? -5.355 22.516 5.891 1 96 40 VAL B O 1
ATOM 1285 N N . LYS B 1 41 ? -4.91 22.531 3.787 1 95.19 41 LYS B N 1
ATOM 1286 C CA . LYS B 1 41 ? -4.184 23.797 3.869 1 95.19 41 LYS B CA 1
ATOM 1287 C C . LYS B 1 41 ? -5.098 24.938 4.32 1 95.19 41 LYS B C 1
ATOM 1289 O O . LYS B 1 41 ? -4.711 25.766 5.148 1 95.19 41 LYS B O 1
ATOM 1294 N N . ASN B 1 42 ? -6.234 24.906 3.713 1 94.5 42 ASN B N 1
ATOM 1295 C CA . ASN B 1 42 ? -7.211 25.922 4.098 1 94.5 42 ASN B CA 1
ATOM 1296 C C . ASN B 1 42 ? -7.559 25.828 5.582 1 94.5 42 ASN B C 1
ATOM 1298 O O . ASN B 1 42 ? -7.68 26.844 6.262 1 94.5 42 ASN B O 1
ATOM 1302 N N . GLU B 1 43 ? -7.727 24.641 6.012 1 94.25 43 GLU B N 1
ATOM 1303 C CA . GLU B 1 43 ? -8.031 24.406 7.422 1 94.25 43 GLU B CA 1
ATOM 1304 C C . GLU B 1 43 ? -6.91 24.906 8.32 1 94.25 43 GLU B C 1
ATOM 1306 O O . GLU B 1 43 ? -7.164 25.562 9.336 1 94.25 43 GLU B O 1
ATOM 1311 N N . LEU B 1 44 ? -5.734 24.625 7.992 1 95.19 44 LEU B N 1
ATOM 1312 C CA . LEU B 1 44 ? -4.578 25.078 8.758 1 95.19 44 LEU B CA 1
ATOM 1313 C C . LEU B 1 44 ? -4.52 26.594 8.812 1 95.19 44 LEU B C 1
ATOM 1315 O O . LEU B 1 44 ? -4.258 27.172 9.867 1 95.19 44 LEU B O 1
ATOM 1319 N N . SER B 1 45 ? -4.824 27.188 7.695 1 93.69 45 SER B N 1
ATOM 1320 C CA . SER B 1 45 ? -4.793 28.641 7.629 1 93.69 45 SER B CA 1
ATOM 1321 C C . SER B 1 45 ? -5.824 29.266 8.57 1 93.69 45 SER B C 1
ATOM 1323 O O . SER B 1 45 ? -5.555 30.281 9.219 1 93.69 45 SER B O 1
ATOM 1325 N N . LYS B 1 46 ? -6.945 28.625 8.617 1 93.5 46 LYS B N 1
ATOM 1326 C CA . LYS B 1 46 ? -7.984 29.109 9.523 1 93.5 46 LYS B CA 1
ATOM 1327 C C . LYS B 1 46 ? -7.582 28.922 10.977 1 93.5 46 LYS B C 1
ATOM 1329 O O . LYS B 1 46 ? -7.867 29.781 11.828 1 93.5 46 LYS B O 1
ATOM 1334 N N . LEU B 1 47 ? -6.926 27.828 11.258 1 94 47 LEU B N 1
ATOM 1335 C CA . LEU B 1 47 ? -6.516 27.5 12.617 1 94 47 LEU B CA 1
ATOM 1336 C C . LEU B 1 47 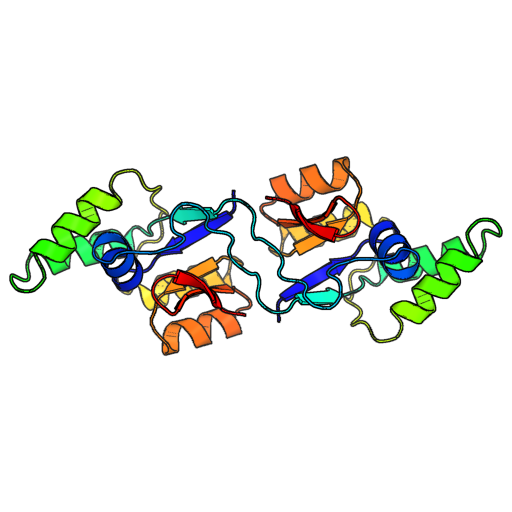? -5.406 28.422 13.094 1 94 47 LEU B C 1
ATOM 1338 O O . LEU B 1 47 ? -5.176 28.562 14.297 1 94 47 LEU B O 1
ATOM 1342 N N . ALA B 1 48 ? -4.738 29.016 12.148 1 91.62 48 ALA B N 1
ATOM 1343 C CA . ALA B 1 48 ? -3.639 29.906 12.477 1 91.62 48 ALA B CA 1
ATOM 1344 C C . ALA B 1 48 ? -4.137 31.125 13.273 1 91.62 48 ALA B C 1
ATOM 1346 O O . ALA B 1 48 ? -3.359 31.766 13.977 1 91.62 48 ALA B O 1
ATOM 1347 N N . ASN B 1 49 ? -5.391 31.328 13.172 1 92.12 49 ASN B N 1
ATOM 1348 C CA . ASN B 1 49 ? -5.973 32.469 13.867 1 92.12 49 ASN B CA 1
ATOM 1349 C C . ASN B 1 49 ? -6.293 32.156 15.32 1 92.12 49 ASN B C 1
ATOM 1351 O O . ASN B 1 49 ? -6.637 33.031 16.109 1 92.12 49 ASN B O 1
ATOM 1355 N N . ASN B 1 50 ? -6.246 30.922 15.641 1 93 50 ASN B N 1
ATOM 1356 C CA . ASN B 1 50 ? -6.406 30.484 17.031 1 93 50 ASN B CA 1
ATOM 1357 C C . ASN B 1 50 ? -5.094 30.594 17.797 1 93 50 ASN B C 1
ATOM 1359 O O . ASN B 1 50 ? -4.145 29.859 17.531 1 93 50 ASN B O 1
ATOM 1363 N N . PRO B 1 51 ? -5.051 31.469 18.797 1 92.06 51 PRO B N 1
ATOM 1364 C CA . PRO B 1 51 ? -3.807 31.703 19.531 1 92.06 51 PRO B CA 1
ATOM 1365 C C . PRO B 1 51 ? -3.25 30.438 20.172 1 92.06 51 PRO B C 1
ATOM 1367 O O . PRO B 1 51 ? -2.033 30.25 20.219 1 92.06 51 PRO B O 1
ATOM 1370 N N . GLU B 1 52 ? -4.102 29.547 20.625 1 93.75 52 GLU B N 1
ATOM 1371 C CA . GLU B 1 52 ? -3.68 28.328 21.328 1 93.75 52 GLU B CA 1
ATOM 1372 C C . GLU B 1 52 ? -2.994 27.359 20.375 1 93.75 52 GLU B C 1
ATOM 1374 O O . GLU B 1 52 ? -2.201 26.516 20.812 1 93.75 52 GLU B O 1
ATOM 1379 N N . LYS B 1 53 ? -3.299 27.547 19.078 1 93.75 53 LYS B N 1
ATOM 1380 C CA . LYS B 1 53 ? -2.779 26.594 18.109 1 93.75 53 LYS B CA 1
ATOM 1381 C C . LYS B 1 53 ? -1.787 27.266 17.156 1 93.75 53 LYS B C 1
ATOM 1383 O O . LYS B 1 53 ? -1.185 26.609 16.312 1 93.75 53 LYS B O 1
ATOM 1388 N N . LYS B 1 54 ? -1.619 28.469 17.297 1 95.06 54 LYS B N 1
ATOM 1389 C CA . LYS B 1 54 ? -0.882 29.281 16.344 1 95.06 54 LYS B CA 1
ATOM 1390 C C . LYS B 1 54 ? 0.524 28.734 16.125 1 95.06 54 LYS B C 1
ATOM 1392 O O . LYS B 1 54 ? 0.952 28.578 14.977 1 95.06 54 LYS B O 1
ATOM 1397 N N . GLN B 1 55 ? 1.225 28.453 17.172 1 95.94 55 GLN B N 1
ATOM 1398 C CA . GLN B 1 55 ? 2.6 27.984 17.062 1 95.94 55 GLN B CA 1
ATOM 1399 C C . GLN B 1 55 ? 2.664 26.641 16.344 1 95.94 55 GLN B C 1
ATOM 1401 O O . GLN B 1 55 ? 3.492 26.453 15.445 1 95.94 55 GLN B O 1
ATOM 1406 N N . ASP B 1 56 ? 1.793 25.75 16.688 1 96.62 56 ASP B N 1
ATOM 1407 C CA . ASP B 1 56 ? 1.745 24.438 16.062 1 96.62 56 ASP B CA 1
ATOM 1408 C C . ASP B 1 56 ? 1.438 24.562 14.57 1 96.62 56 ASP B C 1
ATOM 1410 O O . ASP B 1 56 ? 2.061 23.875 13.742 1 96.62 56 ASP B O 1
ATOM 1414 N N . VAL B 1 57 ? 0.502 25.422 14.258 1 97.06 57 VAL B N 1
ATOM 1415 C CA . VAL B 1 57 ? 0.072 25.609 12.875 1 97.06 57 VAL B CA 1
ATOM 1416 C C . VAL B 1 57 ? 1.203 26.234 12.062 1 97.06 57 VAL B C 1
ATOM 1418 O O . VAL B 1 57 ? 1.471 25.797 10.938 1 97.06 57 VAL B O 1
ATOM 1421 N N . GLN B 1 58 ? 1.867 27.203 12.656 1 96.38 58 GLN B N 1
ATOM 1422 C CA . GLN B 1 58 ? 2.984 27.828 11.961 1 96.38 58 GLN B CA 1
ATOM 1423 C C . GLN B 1 58 ? 4.109 26.828 11.711 1 96.38 58 GLN B C 1
ATOM 1425 O O . GLN B 1 58 ? 4.68 26.781 10.625 1 96.38 58 GLN B O 1
ATOM 1430 N N . SER B 1 59 ? 4.402 26.031 12.711 1 97.38 59 SER B N 1
ATOM 1431 C CA . SER B 1 59 ? 5.402 24.984 12.555 1 97.38 59 SER B CA 1
ATOM 1432 C C . SER B 1 59 ? 5.004 24 11.461 1 97.38 59 SER B C 1
ATOM 1434 O O . SER B 1 59 ? 5.848 23.578 10.664 1 97.38 59 SER B O 1
ATOM 1436 N N . THR B 1 60 ? 3.742 23.719 11.43 1 98.06 60 THR B N 1
ATOM 1437 C CA . THR B 1 60 ? 3.219 22.781 10.453 1 98.06 60 THR B CA 1
ATOM 1438 C C . THR B 1 60 ? 3.328 23.359 9.039 1 98.06 60 THR B C 1
ATOM 1440 O O . THR B 1 60 ? 3.812 22.688 8.125 1 98.06 60 THR B O 1
ATOM 1443 N N . LEU B 1 61 ? 2.914 24.578 8.906 1 96.75 61 LEU B N 1
ATOM 1444 C CA . LEU B 1 61 ? 2.965 25.219 7.605 1 96.75 61 LEU B CA 1
ATOM 1445 C C . LEU B 1 61 ? 4.398 25.281 7.09 1 96.75 61 LEU B C 1
ATOM 1447 O O . LEU B 1 61 ? 4.645 25.078 5.898 1 96.75 61 LEU B O 1
ATOM 1451 N N . ASN B 1 62 ? 5.309 25.547 7.984 1 96.62 62 ASN B N 1
ATOM 1452 C CA . ASN B 1 62 ? 6.719 25.562 7.617 1 96.62 62 ASN B CA 1
ATOM 1453 C C . ASN B 1 62 ? 7.215 24.172 7.223 1 96.62 62 ASN B C 1
ATOM 1455 O O . ASN B 1 62 ? 7.957 24.031 6.25 1 96.62 62 ASN B O 1
ATOM 1459 N N . TYR B 1 63 ? 6.77 23.219 7.898 1 96.5 63 TYR B N 1
ATOM 1460 C CA . TYR B 1 63 ? 7.195 21.828 7.68 1 96.5 63 TYR B CA 1
ATOM 1461 C C . TYR B 1 63 ? 6.719 21.328 6.324 1 96.5 63 TYR B C 1
ATOM 1463 O O . TYR B 1 63 ? 7.445 20.609 5.633 1 96.5 63 TYR B O 1
ATOM 1471 N N . ILE B 1 64 ? 5.539 21.734 5.895 1 96.81 64 ILE B N 1
ATOM 1472 C CA . ILE B 1 64 ? 4.934 21.141 4.707 1 96.81 64 ILE B CA 1
ATOM 1473 C C . ILE B 1 64 ? 5.098 22.094 3.518 1 96.81 64 ILE B C 1
ATOM 1475 O O . ILE B 1 64 ? 4.453 21.906 2.48 1 96.81 64 ILE B O 1
ATOM 1479 N N . LYS B 1 65 ? 5.867 23 3.678 1 95.5 65 LYS B N 1
ATOM 1480 C CA . LYS B 1 65 ? 6.012 24.047 2.664 1 95.5 65 LYS B CA 1
ATOM 1481 C C . LYS B 1 65 ? 6.387 23.438 1.311 1 95.5 65 LYS B C 1
ATOM 1483 O O . LYS B 1 65 ? 5.969 23.953 0.266 1 95.5 65 LYS B O 1
ATOM 1488 N N . ASN B 1 66 ? 7.125 22.359 1.318 1 95.31 66 ASN B N 1
ATOM 1489 C CA . ASN B 1 66 ? 7.594 21.75 0.073 1 95.31 66 ASN B CA 1
ATOM 1490 C C . ASN B 1 66 ? 6.805 20.5 -0.275 1 95.31 66 ASN B C 1
ATOM 1492 O O . ASN B 1 66 ? 7.156 19.781 -1.212 1 95.31 66 ASN B O 1
ATOM 1496 N N . PHE B 1 67 ? 5.77 20.281 0.394 1 95.44 67 PHE B N 1
ATOM 1497 C CA . PHE B 1 67 ? 4.926 19.125 0.066 1 95.44 67 PHE B CA 1
ATOM 1498 C C . PHE B 1 67 ? 4.074 19.422 -1.165 1 95.44 67 PHE B C 1
ATOM 1500 O O . PHE B 1 67 ? 3.615 20.547 -1.355 1 95.44 67 PHE B O 1
ATOM 1507 N N . LYS B 1 68 ? 3.889 18.375 -1.894 1 94.81 68 LYS B N 1
ATOM 1508 C CA . LYS B 1 68 ? 2.965 18.484 -3.02 1 94.81 68 LYS B CA 1
ATOM 1509 C C . LYS B 1 68 ? 1.532 18.688 -2.539 1 94.81 68 LYS B C 1
ATOM 1511 O O . LYS B 1 68 ? 1.075 18.016 -1.617 1 94.81 68 LYS B O 1
ATOM 1516 N N . THR B 1 69 ? 0.849 19.688 -3.184 1 95.69 69 THR B N 1
ATOM 1517 C CA . THR B 1 69 ? -0.55 19.953 -2.865 1 95.69 69 THR B CA 1
ATOM 1518 C C . THR B 1 69 ? -1.474 19.25 -3.857 1 95.69 69 THR B C 1
ATOM 1520 O O . THR B 1 69 ? -1.276 19.344 -5.07 1 95.69 69 THR B O 1
ATOM 1523 N N . ILE B 1 70 ? -2.441 18.469 -3.33 1 92.06 70 ILE B N 1
ATOM 1524 C CA . ILE B 1 70 ? -3.443 17.812 -4.168 1 92.06 70 ILE B CA 1
ATOM 1525 C C . ILE B 1 70 ? -4.695 18.672 -4.25 1 92.06 70 ILE B C 1
ATOM 1527 O O . ILE B 1 70 ? -5.184 19.172 -3.229 1 92.06 70 ILE B O 1
ATOM 1531 N N . PRO B 1 71 ? -5.238 18.875 -5.473 1 92.56 71 PRO B N 1
ATOM 1532 C CA . PRO B 1 71 ? -6.375 19.781 -5.641 1 92.56 71 PRO B CA 1
ATOM 1533 C C . PRO B 1 71 ? -7.695 19.156 -5.172 1 92.56 71 PRO B C 1
ATOM 1535 O O . PRO B 1 71 ? -8.625 19.016 -5.969 1 92.56 71 PRO B O 1
ATOM 1538 N N . ILE B 1 72 ? -7.777 18.75 -4.004 1 90.88 72 ILE B N 1
ATOM 1539 C CA . ILE B 1 72 ? -9.016 18.375 -3.332 1 90.88 72 ILE B CA 1
ATOM 1540 C C . ILE B 1 72 ? -9.594 19.578 -2.6 1 90.88 72 ILE B C 1
ATOM 1542 O O . ILE B 1 72 ? -9.086 19.984 -1.549 1 90.88 72 ILE B O 1
ATOM 1546 N N . LEU B 1 73 ? -10.594 20.078 -3.246 1 87.56 73 LEU B N 1
ATOM 1547 C CA . LEU B 1 73 ? -11.18 21.328 -2.779 1 87.56 73 LEU B CA 1
ATOM 1548 C C . LEU B 1 73 ? -12.453 21.062 -1.976 1 87.56 73 LEU B C 1
ATOM 1550 O O . LEU B 1 73 ? -12.938 19.938 -1.921 1 87.56 73 LEU B O 1
ATOM 1554 N N . GLY B 1 74 ? -12.914 22.078 -1.257 1 84.75 74 GLY B N 1
ATOM 1555 C CA . GLY B 1 74 ? -14.141 21.969 -0.478 1 84.75 74 GLY B CA 1
ATOM 1556 C C . GLY B 1 74 ? -14.008 22.531 0.926 1 84.75 74 GLY B C 1
ATOM 1557 O O . GLY B 1 74 ? -13.008 23.172 1.248 1 84.75 74 GLY B O 1
ATOM 1558 N N . THR B 1 75 ? -15.172 22.297 1.641 1 84 75 THR B N 1
ATOM 1559 C CA . THR B 1 75 ? -15.219 22.938 2.953 1 84 75 THR B CA 1
ATOM 1560 C C . THR B 1 75 ? -15.078 21.891 4.062 1 84 75 THR B C 1
ATOM 1562 O O . THR B 1 75 ? -14.586 22.203 5.152 1 84 75 THR B O 1
ATOM 1565 N N . PHE B 1 76 ? -15.438 20.75 3.734 1 87.06 76 PHE B N 1
ATOM 1566 C CA . PHE B 1 76 ? -15.414 19.703 4.754 1 87.06 76 PHE B CA 1
ATOM 1567 C C . PHE B 1 76 ? -14.328 18.672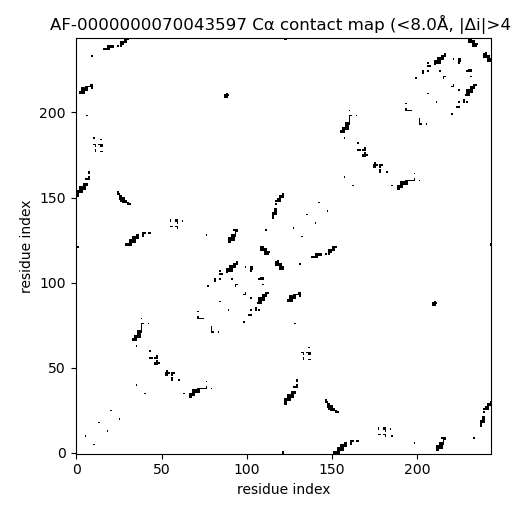 4.457 1 87.06 76 PHE B C 1
ATOM 1569 O O . PHE B 1 76 ? -14.539 17.75 3.668 1 87.06 76 PHE B O 1
ATOM 1576 N N . ALA B 1 77 ? -13.25 18.797 5.09 1 87.56 77 ALA B N 1
ATOM 1577 C CA . ALA B 1 77 ? -12.039 18.047 4.801 1 87.56 77 ALA B CA 1
ATOM 1578 C C . ALA B 1 77 ? -12.328 16.547 4.797 1 87.56 77 ALA B C 1
ATOM 1580 O O . ALA B 1 77 ? -11.969 15.836 3.846 1 87.56 77 ALA B O 1
ATOM 1581 N N . ASP B 1 78 ? -13.023 16 5.84 1 90.56 78 ASP B N 1
ATOM 1582 C CA . ASP B 1 78 ? -13.312 14.57 5.957 1 90.56 78 ASP B CA 1
ATOM 1583 C C . ASP B 1 78 ? -14.125 14.07 4.766 1 90.56 78 ASP B C 1
ATOM 1585 O O . ASP B 1 78 ? -13.789 13.047 4.168 1 90.56 78 ASP B O 1
ATOM 1589 N N . LYS B 1 79 ? -15.125 14.828 4.465 1 90.56 79 LYS B N 1
ATOM 1590 C CA . LYS B 1 79 ? -16 14.438 3.365 1 90.56 79 LYS B CA 1
ATOM 1591 C C . LYS B 1 79 ? -15.25 14.43 2.039 1 90.56 79 LYS B C 1
ATOM 1593 O O . LYS B 1 79 ? -15.391 13.5 1.243 1 90.56 79 LYS B O 1
ATOM 1598 N N . GLU B 1 80 ? -14.508 15.508 1.804 1 90.06 80 GLU B N 1
ATOM 1599 C CA . GLU B 1 80 ? -13.773 15.609 0.549 1 90.06 80 GLU B CA 1
ATOM 1600 C C . GLU B 1 80 ? -12.75 14.492 0.417 1 90.06 80 GLU B C 1
ATOM 1602 O O . GLU B 1 80 ? -12.555 13.945 -0.671 1 90.06 80 GLU B O 1
ATOM 1607 N N . LEU B 1 81 ? -12.086 14.156 1.499 1 91.19 81 LEU B N 1
ATOM 1608 C CA . LEU B 1 81 ? -11.109 13.078 1.51 1 91.19 81 LEU B CA 1
ATOM 1609 C C . LEU B 1 81 ? -11.773 11.742 1.206 1 91.19 81 LEU B C 1
ATOM 1611 O O . LEU B 1 81 ? -11.258 10.953 0.408 1 91.19 81 LEU B O 1
ATOM 1615 N N . LEU B 1 82 ? -12.891 11.516 1.796 1 90.62 82 LEU B N 1
ATOM 1616 C CA . LEU B 1 82 ? -13.609 10.258 1.599 1 90.62 82 LEU B CA 1
ATOM 1617 C C . LEU B 1 82 ? -14.102 10.133 0.16 1 90.62 82 LEU B C 1
ATOM 1619 O O . LEU B 1 82 ? -14.062 9.047 -0.417 1 90.62 82 LEU B O 1
ATOM 1623 N N . ASP B 1 83 ? -14.555 11.227 -0.392 1 89 83 ASP B N 1
ATOM 1624 C CA . ASP B 1 83 ? -14.969 11.219 -1.79 1 89 83 ASP B CA 1
ATOM 1625 C C . ASP B 1 83 ? -13.812 10.836 -2.709 1 89 83 ASP B C 1
ATOM 1627 O O . ASP B 1 83 ? -13.984 10.047 -3.641 1 89 83 ASP B O 1
ATOM 1631 N N . TYR B 1 84 ? -12.688 11.461 -2.453 1 85.94 84 TYR B N 1
ATOM 1632 C CA . TYR B 1 84 ? -11.492 11.156 -3.236 1 85.94 84 TYR B CA 1
ATOM 1633 C C . TYR B 1 84 ? -11.109 9.688 -3.107 1 85.94 84 TYR B C 1
ATOM 1635 O O . TYR B 1 84 ? -10.797 9.031 -4.102 1 85.94 84 TYR B O 1
ATOM 1643 N N . VAL B 1 85 ? -11.164 9.117 -1.865 1 81.06 85 VAL B N 1
ATOM 1644 C CA . VAL B 1 85 ? -10.805 7.738 -1.546 1 81.06 85 VAL B CA 1
ATOM 1645 C C . VAL B 1 85 ? -11.758 6.777 -2.25 1 81.06 85 VAL B C 1
ATOM 1647 O O . VAL B 1 85 ? -11.352 5.691 -2.672 1 81.06 85 VAL B O 1
ATOM 1650 N N . SER B 1 86 ? -13.023 7.18 -2.359 1 80.31 86 SER B N 1
ATOM 1651 C CA . SER B 1 86 ? -14.031 6.32 -2.977 1 80.31 86 SER B CA 1
ATOM 1652 C C . SER B 1 86 ? -13.727 6.094 -4.453 1 80.31 86 SER B C 1
ATOM 1654 O O . SER B 1 86 ? -14.102 5.059 -5.016 1 80.31 86 SER B O 1
ATOM 1656 N N . SER B 1 87 ? -13.016 7.039 -5.008 1 74.25 87 SER B N 1
ATOM 1657 C CA . SER B 1 87 ? -12.742 6.953 -6.441 1 74.25 87 SER B CA 1
ATOM 1658 C C . SER B 1 87 ? -11.312 6.492 -6.707 1 74.25 87 SER B C 1
ATOM 1660 O O . SER B 1 87 ? -10.977 6.141 -7.84 1 74.25 87 SER B O 1
ATOM 1662 N N . ASN B 1 88 ? -10.508 6.582 -5.66 1 68.25 88 ASN B N 1
ATOM 1663 C CA . ASN B 1 88 ? -9.086 6.27 -5.773 1 68.25 88 ASN B CA 1
ATOM 1664 C C . ASN B 1 88 ? -8.602 5.418 -4.602 1 68.25 88 ASN B C 1
ATOM 1666 O O . ASN B 1 88 ? -9 5.648 -3.457 1 68.25 88 ASN B O 1
ATOM 1670 N N . ARG B 1 89 ? -7.926 4.348 -4.789 1 62.38 89 ARG B N 1
ATOM 1671 C CA . ARG B 1 89 ? -7.293 3.637 -3.688 1 62.38 89 ARG B CA 1
ATOM 1672 C C . ARG B 1 89 ? -6 4.328 -3.26 1 62.38 89 ARG B C 1
ATOM 1674 O O . ARG B 1 89 ? -5.039 4.391 -4.027 1 62.38 89 ARG B O 1
ATOM 1681 N N . VAL B 1 90 ? -6.062 4.977 -2.186 1 74.31 90 VAL B N 1
ATOM 1682 C CA . VAL B 1 90 ? -4.934 5.77 -1.705 1 74.31 90 VAL B CA 1
ATOM 1683 C C . VAL B 1 90 ? -4.656 5.438 -0.241 1 74.31 90 VAL B C 1
ATOM 1685 O O . VAL B 1 90 ? -5.438 4.734 0.403 1 74.31 90 VAL B O 1
ATOM 1688 N N . ILE B 1 91 ? -3.535 5.852 0.198 1 81.62 91 ILE B N 1
ATOM 1689 C CA . ILE B 1 91 ? -3.217 5.809 1.621 1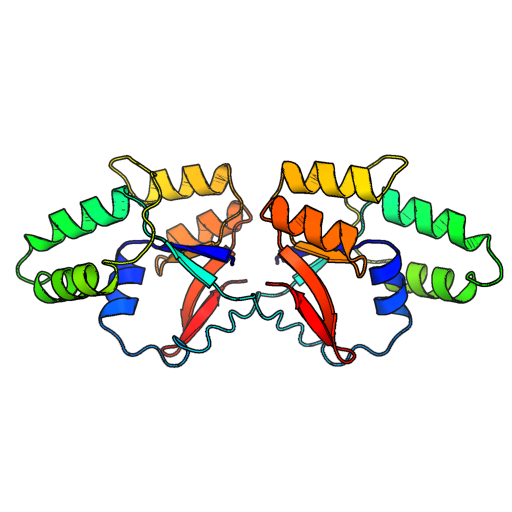 81.62 91 ILE B CA 1
ATOM 1690 C C . ILE B 1 91 ? -3.549 7.156 2.264 1 81.62 91 ILE B C 1
ATOM 1692 O O . ILE B 1 91 ? -3.184 8.211 1.737 1 81.62 91 ILE B O 1
ATOM 1696 N N . VAL B 1 92 ? -4.328 7.082 3.297 1 90.69 92 VAL B N 1
ATOM 1697 C CA . VAL B 1 92 ? -4.676 8.297 4.023 1 90.69 92 VAL B CA 1
ATOM 1698 C C . VAL B 1 92 ? -4.02 8.281 5.402 1 90.69 92 VAL B C 1
ATOM 1700 O O . VAL B 1 92 ? -4.07 7.273 6.109 1 90.69 92 VAL B O 1
ATOM 1703 N N . ALA B 1 93 ? -3.365 9.359 5.684 1 93.31 93 ALA B N 1
ATOM 1704 C CA . ALA B 1 93 ? -2.758 9.531 7.004 1 93.31 93 ALA B CA 1
ATOM 1705 C C . ALA B 1 93 ? -3.662 10.344 7.922 1 93.31 93 ALA B C 1
ATOM 1707 O O . ALA B 1 93 ? -3.928 11.523 7.664 1 93.31 93 ALA B O 1
ATOM 1708 N N . THR B 1 94 ? -4.184 9.727 8.875 1 95.69 94 THR B N 1
ATOM 1709 C CA . THR B 1 94 ? -5.086 10.367 9.828 1 95.69 94 THR B CA 1
ATOM 1710 C C . THR B 1 94 ? -5.055 9.648 11.172 1 95.69 94 THR B C 1
ATOM 1712 O O . THR B 1 94 ? -4.801 8.445 11.234 1 95.69 94 THR B O 1
ATOM 1715 N N . MET B 1 95 ? -5.297 10.438 12.156 1 93.62 95 MET B N 1
ATOM 1716 C CA . MET B 1 95 ? -5.379 9.867 13.5 1 93.62 95 MET B CA 1
ATOM 1717 C C . MET B 1 95 ? -6.832 9.711 13.938 1 93.62 95 MET B C 1
ATOM 1719 O O . MET B 1 95 ? -7.109 9.148 15 1 93.62 95 MET B O 1
ATOM 1723 N N . ASP B 1 96 ? -7.738 10.07 13.125 1 94.19 96 ASP B N 1
ATOM 1724 C CA . ASP B 1 96 ? -9.156 10.047 13.492 1 94.19 96 ASP B CA 1
ATOM 1725 C C . ASP B 1 96 ? -9.734 8.648 13.312 1 94.19 96 ASP B C 1
ATOM 1727 O O . ASP B 1 96 ? -9.742 8.102 12.211 1 94.19 96 ASP B O 1
ATOM 1731 N N . LYS B 1 97 ? -10.336 8.141 14.328 1 93.88 97 LYS B N 1
ATOM 1732 C CA . LYS B 1 97 ? -10.836 6.77 14.352 1 93.88 97 LYS B CA 1
ATOM 1733 C C . LYS B 1 97 ? -11.984 6.586 13.367 1 93.88 97 LYS B C 1
ATOM 1735 O O . LYS B 1 97 ? -12.055 5.574 12.664 1 93.88 97 LYS B O 1
ATOM 1740 N N . GLU B 1 98 ? -12.891 7.484 13.406 1 93.94 98 GLU B N 1
ATOM 1741 C CA . GLU B 1 98 ? -14.047 7.371 12.523 1 93.94 98 GLU B CA 1
ATOM 1742 C C . GLU B 1 98 ? -13.625 7.457 11.055 1 93.94 98 GLU B C 1
ATOM 1744 O O . GLU B 1 98 ? -14.102 6.68 10.227 1 93.94 98 GLU B O 1
ATOM 1749 N N . LEU B 1 99 ? -12.727 8.352 10.758 1 93.44 99 LEU B N 1
ATOM 1750 C CA . LEU B 1 99 ? -12.219 8.484 9.398 1 93.44 99 LEU B CA 1
ATOM 1751 C C . LEU B 1 99 ? -11.469 7.227 8.969 1 93.44 99 LEU B C 1
ATOM 1753 O O . LEU B 1 99 ? -11.633 6.758 7.84 1 93.44 99 LEU B O 1
ATOM 1757 N N . LYS B 1 100 ? -10.695 6.68 9.906 1 91.31 100 LYS B N 1
ATOM 1758 C CA . LYS B 1 100 ? -9.969 5.441 9.625 1 91.31 100 LYS B CA 1
ATOM 1759 C C . LYS B 1 100 ? -10.922 4.332 9.195 1 91.31 100 LYS B C 1
ATOM 1761 O O . LYS B 1 100 ? -10.68 3.658 8.188 1 91.31 100 LYS B O 1
ATOM 1766 N N . LYS B 1 101 ? -11.93 4.176 9.938 1 90.5 101 LYS B N 1
ATOM 1767 C CA . LYS B 1 101 ? -12.922 3.137 9.672 1 90.5 101 LYS B CA 1
ATOM 1768 C C . LYS B 1 101 ? -13.523 3.297 8.273 1 90.5 101 LYS B C 1
ATOM 1770 O O . LYS B 1 101 ? -13.609 2.332 7.516 1 90.5 101 LYS B O 1
ATOM 1775 N N . GLN B 1 102 ? -13.883 4.465 7.949 1 90.38 102 GLN B N 1
ATOM 1776 C CA . GLN B 1 102 ? -14.516 4.738 6.664 1 90.38 102 GLN B CA 1
ATOM 1777 C C . GLN B 1 102 ? -13.547 4.496 5.508 1 90.38 102 GLN B C 1
ATOM 1779 O O . GLN B 1 102 ? -13.938 3.969 4.465 1 90.38 102 GLN B O 1
ATOM 1784 N N . ILE B 1 103 ? -12.312 4.863 5.691 1 85.94 103 ILE B N 1
ATOM 1785 C CA . ILE B 1 103 ? -11.289 4.676 4.664 1 85.94 103 ILE B CA 1
ATOM 1786 C C . ILE B 1 103 ? -11.094 3.188 4.398 1 85.94 103 ILE B C 1
ATOM 1788 O O . ILE B 1 103 ? -11.047 2.758 3.242 1 85.94 103 ILE B O 1
ATOM 1792 N N . LYS B 1 104 ? -11.055 2.406 5.477 1 80.12 104 LYS B N 1
ATOM 1793 C CA . LYS B 1 104 ? -10.859 0.965 5.348 1 80.12 104 LYS B CA 1
ATOM 1794 C C . LYS B 1 104 ? -12.055 0.306 4.672 1 80.12 104 LYS B C 1
ATOM 1796 O O . LYS B 1 104 ? -11.891 -0.6 3.852 1 80.12 104 LYS B O 1
ATOM 1801 N N . GLU B 1 105 ? -13.141 0.821 5.031 1 80.69 105 GLU B N 1
ATOM 1802 C CA . GLU B 1 105 ? -14.367 0.291 4.434 1 80.69 105 GLU B CA 1
ATOM 1803 C C . GLU B 1 105 ? -14.391 0.532 2.926 1 80.69 105 GLU B C 1
ATOM 1805 O O . GLU B 1 105 ? -15.039 -0.209 2.186 1 80.69 105 GLU B O 1
ATOM 1810 N N . ASN B 1 106 ? -13.672 1.539 2.469 1 75.75 106 ASN B N 1
ATOM 1811 C CA . ASN B 1 106 ? -13.609 1.866 1.048 1 75.75 106 ASN B CA 1
ATOM 1812 C C . ASN B 1 106 ? -12.438 1.164 0.365 1 75.75 106 ASN B C 1
ATOM 1814 O O . ASN B 1 106 ? -12.133 1.449 -0.793 1 75.75 106 ASN B O 1
ATOM 1818 N N . GLY B 1 107 ? -11.711 0.389 1.123 1 67.44 107 GLY B N 1
ATOM 1819 C CA . GLY B 1 107 ? -10.648 -0.417 0.542 1 67.44 107 GLY B CA 1
ATOM 1820 C C . GLY B 1 107 ? -9.312 0.296 0.504 1 67.44 107 GLY B C 1
ATOM 1821 O O . GLY B 1 107 ? -8.367 -0.175 -0.136 1 67.44 107 GLY B O 1
ATOM 1822 N N . SER B 1 108 ? -9.273 1.482 1.023 1 74.44 108 SER B N 1
ATOM 1823 C CA . SER B 1 108 ? -8.023 2.234 1.073 1 74.44 108 SER B CA 1
ATOM 1824 C C . SER B 1 108 ? -7.277 1.985 2.383 1 74.44 108 SER B C 1
ATOM 1826 O O . SER B 1 108 ? -7.844 1.429 3.326 1 74.44 108 SER B O 1
ATOM 1828 N N . SER B 1 109 ? -6.039 2.299 2.428 1 76.06 109 SER B N 1
ATOM 1829 C CA . SER B 1 109 ? -5.191 2.047 3.588 1 76.06 109 SER B CA 1
ATOM 1830 C C . SER B 1 109 ? -5.055 3.295 4.453 1 76.06 109 SER B C 1
ATOM 1832 O O . SER B 1 109 ? -5.258 4.414 3.977 1 76.06 109 SER B O 1
ATOM 1834 N N . VAL B 1 110 ? -4.762 2.994 5.684 1 86.81 110 VAL B N 1
ATOM 1835 C CA . VAL B 1 110 ? -4.633 4.082 6.645 1 86.81 110 VAL B CA 1
ATOM 1836 C C . VAL B 1 110 ? -3.223 4.098 7.23 1 86.81 110 VAL B C 1
ATOM 1838 O O . VAL B 1 110 ? -2.666 3.041 7.543 1 86.81 110 VAL B O 1
ATOM 1841 N N . MET B 1 111 ? -2.684 5.262 7.262 1 87.88 111 MET B N 1
ATOM 1842 C CA . MET B 1 111 ? -1.427 5.5 7.965 1 87.88 111 MET B CA 1
ATOM 1843 C C . MET B 1 111 ? -1.66 6.324 9.227 1 87.88 111 MET B C 1
ATOM 1845 O O . MET B 1 111 ? -2.447 7.273 9.219 1 87.88 111 MET B O 1
ATOM 1849 N N . SER B 1 112 ? -1.07 5.938 10.305 1 91 112 SER B N 1
ATOM 1850 C CA . SER B 1 112 ? -1.217 6.633 11.578 1 91 112 SER B CA 1
ATOM 1851 C C . SER B 1 112 ? 0.059 6.539 12.414 1 91 112 SER B C 1
ATOM 1853 O O . SER B 1 112 ? 1.142 6.305 11.875 1 91 112 SER B O 1
ATOM 1855 N N . PHE B 1 113 ? -0.053 6.957 13.695 1 89.12 113 PHE B N 1
ATOM 1856 C CA . PHE B 1 113 ? 1.084 6.895 14.602 1 89.12 113 PHE B CA 1
ATOM 1857 C C . PHE B 1 113 ? 0.877 5.809 15.656 1 89.12 113 PHE B C 1
ATOM 1859 O O . PHE B 1 113 ? -0.245 5.59 16.109 1 89.12 113 PHE B O 1
ATOM 1866 N N . SER B 1 114 ? 1.881 5.031 15.953 1 84 114 SER B N 1
ATOM 1867 C CA . SER B 1 114 ? 1.954 4.086 17.062 1 84 114 SER B CA 1
ATOM 1868 C C . SER B 1 114 ? 3.326 4.117 17.734 1 84 114 SER B C 1
ATOM 1870 O O . SER B 1 114 ? 4.348 3.912 17.062 1 84 114 SER B O 1
ATOM 1872 N N . ASN B 1 115 ? 3.371 4.457 19.031 1 86.62 115 ASN B N 1
ATOM 1873 C CA . ASN B 1 115 ? 4.621 4.539 19.781 1 86.62 115 ASN B CA 1
ATOM 1874 C C . ASN B 1 115 ? 5.641 5.43 19.078 1 86.62 115 ASN B C 1
ATOM 1876 O O . ASN B 1 115 ? 6.781 5.02 18.844 1 86.62 115 ASN B O 1
ATOM 1880 N N . ASP B 1 116 ? 5.215 6.602 18.641 1 87.75 116 ASP B N 1
ATOM 1881 C CA . ASP B 1 116 ? 6.016 7.652 18.031 1 87.75 116 ASP B CA 1
ATOM 1882 C C . ASP B 1 116 ? 6.586 7.188 16.688 1 87.75 116 ASP B C 1
ATOM 1884 O O . ASP B 1 116 ? 7.613 7.699 16.234 1 87.75 116 ASP B O 1
ATOM 1888 N N . LYS B 1 117 ? 5.973 6.156 16.141 1 84.38 117 LYS B N 1
ATOM 1889 C CA . LYS B 1 117 ? 6.328 5.688 14.797 1 84.38 117 LYS B CA 1
ATOM 1890 C C . LYS B 1 117 ? 5.141 5.801 13.844 1 84.38 117 LYS B C 1
ATOM 1892 O O . LYS B 1 117 ? 3.99 5.641 14.258 1 84.38 117 LYS B O 1
ATOM 1897 N N . ILE B 1 118 ? 5.445 6.145 12.609 1 86.75 118 ILE B N 1
ATOM 1898 C CA . ILE B 1 118 ? 4.434 6.062 11.562 1 86.75 118 ILE B CA 1
ATOM 1899 C C . ILE B 1 118 ? 4.16 4.598 11.227 1 86.75 118 ILE B C 1
ATOM 1901 O O . ILE B 1 118 ? 5.094 3.811 11.047 1 86.75 118 ILE B O 1
ATOM 1905 N N . VAL B 1 119 ? 2.908 4.238 11.234 1 79.06 119 VAL B N 1
ATOM 1906 C CA . VAL B 1 119 ? 2.545 2.852 10.961 1 79.06 119 VAL B CA 1
ATOM 1907 C C . VAL B 1 119 ? 1.438 2.805 9.914 1 79.06 119 VAL B C 1
ATOM 1909 O O . VAL B 1 119 ? 0.599 3.705 9.844 1 79.06 119 VAL B O 1
ATOM 1912 N N . LEU B 1 120 ? 1.439 1.897 9.039 1 77.12 120 LEU B N 1
ATOM 1913 C CA . LEU B 1 120 ? 0.333 1.584 8.141 1 77.12 120 LEU B CA 1
ATOM 1914 C C . LEU B 1 120 ? -0.665 0.647 8.812 1 77.12 120 LEU B C 1
ATOM 1916 O O . LEU B 1 120 ? -0.301 -0.451 9.242 1 77.12 120 LEU B O 1
ATOM 1920 N N . GLU B 1 121 ? -1.885 1.298 8.977 1 71.62 121 GLU B N 1
ATOM 1921 C CA . GLU B 1 121 ? -2.873 0.503 9.695 1 71.62 121 GLU B CA 1
ATOM 1922 C C . GLU B 1 121 ? -3.537 -0.519 8.781 1 71.62 121 GLU B C 1
ATOM 1924 O O . GLU B 1 121 ? -3.783 -0.238 7.605 1 71.62 121 GLU B O 1
ATOM 1929 N N . SER B 1 122 ? -3.32 -1.877 8.766 1 52.97 122 SER B N 1
ATOM 1930 C CA . SER B 1 122 ? -3.99 -2.975 8.078 1 52.97 122 SER B CA 1
ATOM 1931 C C . SER B 1 122 ? -5.438 -3.115 8.539 1 52.97 122 SER B C 1
ATOM 1933 O O . SER B 1 122 ? -5.777 -2.74 9.656 1 52.97 122 SER B O 1
#